Protein AF-B2IIU7-F1 (afdb_monomer)

Solvent-accessible surface area (backbone atoms only — not comparable to full-atom values): 12810 Å² total; per-residue (Å²): 134,84,82,92,69,61,95,82,56,83,77,44,58,68,56,39,48,51,50,50,75,48,88,69,55,51,66,56,54,15,65,76,69,74,45,58,47,69,57,46,52,54,43,50,73,44,94,68,65,70,88,70,85,88,69,71,92,70,90,69,64,95,84,56,53,73,66,55,51,50,51,53,54,53,49,47,71,74,65,68,57,57,74,68,59,46,47,64,70,41,37,82,80,39,75,84,67,44,74,66,59,51,49,53,52,30,48,75,73,68,56,63,64,75,77,84,72,83,72,80,62,74,77,86,72,75,77,80,90,69,67,83,92,52,72,48,74,49,78,45,81,44,83,52,103,91,44,85,42,78,47,79,45,79,48,73,63,63,93,89,65,81,88,72,90,72,83,76,85,73,86,79,90,70,87,75,65,98,81,77,84,78,80,89,75,81,78,134

Secondary structure (DSSP, 8-state):
------TT----HHHHHHHHH--S-HHHHHHHHT--HHHHHHHHH-S--SPPP-S-SS---SSS-HHHHHHHHHHHHHH---HHHHHHHHTTT-TT--HHHHHHHHHHTT-SSPP----S----PPPP-PPTT-EEEEEEEEEETTEEEEEEEEEE--TT-----------------TT--S------

Radius of gyration: 29.85 Å; Cα contacts (8 Å, |Δi|>4): 113; chains: 1; bounding box: 63×68×71 Å

Mean predicted aligned error: 17.0 Å

Organism: Beijerinckia indica subsp. indica (strain ATCC 9039 / DSM 1715 / NCIMB 8712) (NCBI:txid395963)

pLDDT: mean 74.56, std 20.49, range [25.94, 95.81]

Nearest PDB structures (foldseek):
  7odt-assembly1_a  TM=3.289E-01  e=3.168E+00  Homo sapiens
  7e17-assembly1_A  TM=3.265E-01  e=6.843E+00  Homo sapiens
  2znh-assembly1_A  TM=2.753E-01  e=8.174E+00  Homo sapiens

Foldseek 3Di:
DDDPDDPPDLQDLVLLVCLQPDPDDLVVSCVVSVHDSVVSVVSNPDPDSDDDDPDDPDPDDPQDDPVRLVVLVVCCVPPVDQLVVSCVVCCVVVVPDDSVNSCSSCVVVVNNDRPPPPPVPPDPDDPDDDPQPDKDWDWDWDQDPVGIDIDIDIDGDDPDDDDDPPPDPDDDDDPPPPPPPDDPDDDD

Structure (mmCIF, N/CA/C/O backbone):
data_AF-B2IIU7-F1
#
_entry.id   AF-B2IIU7-F1
#
loop_
_atom_site.group_PDB
_atom_site.id
_atom_site.type_symbol
_atom_site.label_atom_id
_atom_site.label_alt_id
_atom_site.label_comp_id
_atom_site.label_asym_id
_atom_site.label_entity_id
_atom_site.label_seq_id
_atom_site.pdbx_PDB_ins_code
_atom_site.Cartn_x
_atom_site.Cartn_y
_atom_site.Cartn_z
_atom_site.occupancy
_atom_site.B_iso_or_equiv
_atom_site.auth_seq_id
_atom_site.auth_comp_id
_atom_site.auth_asym_id
_atom_site.auth_atom_id
_atom_site.pdbx_PDB_model_num
ATOM 1 N N . MET A 1 1 ? -19.806 -7.085 2.121 1.00 47.59 1 MET A N 1
ATOM 2 C CA . MET A 1 1 ? -18.334 -7.061 2.266 1.00 47.59 1 MET A CA 1
ATOM 3 C C . MET A 1 1 ? -18.015 -7.452 3.699 1.00 47.59 1 MET A C 1
ATOM 5 O O . MET A 1 1 ? -18.453 -6.748 4.598 1.00 47.59 1 MET A O 1
ATOM 9 N N . GLY A 1 2 ? -17.393 -8.610 3.928 1.00 60.59 2 GLY A N 1
ATOM 10 C CA . GLY A 1 2 ? -17.078 -9.074 5.284 1.00 60.59 2 GLY A CA 1
ATOM 11 C C . GLY A 1 2 ? -15.985 -8.214 5.918 1.00 60.59 2 GLY A C 1
ATOM 12 O O . GLY A 1 2 ? -15.001 -7.889 5.256 1.00 60.59 2 GLY A O 1
ATOM 13 N N . GLN A 1 3 ? -16.160 -7.824 7.180 1.00 67.75 3 GLN A N 1
ATOM 14 C CA . GLN A 1 3 ? -15.127 -7.113 7.929 1.00 67.75 3 GLN A CA 1
ATOM 15 C C . GLN A 1 3 ? -13.950 -8.067 8.170 1.00 67.75 3 GLN A C 1
ATOM 17 O O . GLN A 1 3 ? -14.114 -9.104 8.812 1.00 67.75 3 GLN A O 1
ATOM 22 N N . VAL A 1 4 ? -12.763 -7.724 7.664 1.00 73.38 4 VAL A N 1
ATOM 23 C CA . VAL A 1 4 ? -11.532 -8.457 7.984 1.00 73.38 4 VAL A CA 1
ATOM 24 C C . VAL A 1 4 ? -11.088 -8.013 9.371 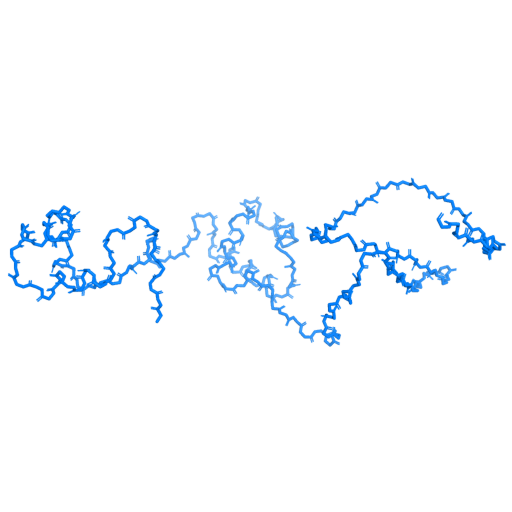1.00 73.38 4 VAL A C 1
ATOM 26 O O . VAL A 1 4 ? -10.463 -6.969 9.543 1.00 73.38 4 VAL A O 1
ATOM 29 N N . LEU A 1 5 ? -11.487 -8.783 10.376 1.00 78.81 5 LEU A N 1
ATOM 30 C CA . LEU A 1 5 ? -11.093 -8.577 11.760 1.00 78.81 5 LEU A CA 1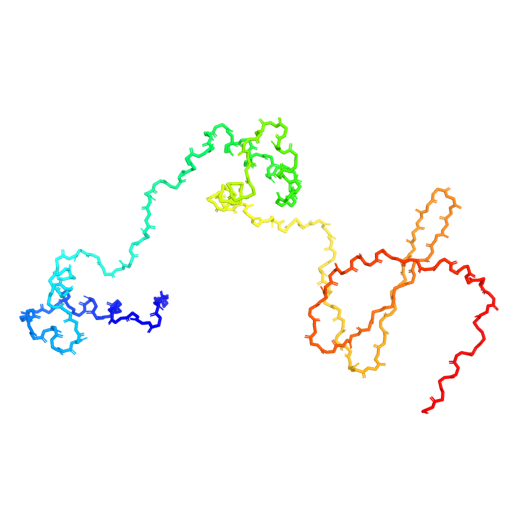
ATOM 31 C C . LEU A 1 5 ? -9.918 -9.482 12.115 1.00 78.81 5 LEU A C 1
ATOM 33 O O . LEU A 1 5 ? -9.807 -10.606 11.633 1.00 78.81 5 LEU A O 1
ATOM 37 N N . HIS A 1 6 ? -9.057 -8.996 13.004 1.00 79.75 6 HIS A N 1
ATOM 38 C CA . HIS A 1 6 ? -8.040 -9.837 13.623 1.00 79.75 6 HIS A CA 1
ATOM 39 C C . HIS A 1 6 ? -8.711 -10.973 14.417 1.00 79.75 6 HIS A C 1
ATOM 41 O O . HIS A 1 6 ? -9.740 -10.741 15.050 1.00 79.75 6 HIS A O 1
ATOM 47 N N . GLY A 1 7 ? -8.119 -12.173 14.449 1.00 83.25 7 GLY A N 1
ATOM 48 C CA . GLY A 1 7 ? -8.711 -13.341 15.126 1.00 83.25 7 GLY A CA 1
ATOM 49 C C . GLY A 1 7 ? -9.011 -13.125 16.617 1.00 83.25 7 GLY A C 1
ATOM 50 O O . GLY A 1 7 ? -9.951 -13.698 17.152 1.00 83.25 7 GLY A O 1
ATOM 51 N N . CYS A 1 8 ? -8.268 -12.228 17.273 1.00 82.12 8 CYS A N 1
ATOM 52 C CA . CYS A 1 8 ? -8.488 -11.842 18.675 1.00 82.12 8 CYS A CA 1
ATOM 53 C C . CYS A 1 8 ? -9.410 -10.618 18.863 1.00 82.12 8 CYS A C 1
ATOM 55 O O . CYS A 1 8 ? -9.493 -10.074 19.965 1.00 82.12 8 CYS A O 1
ATOM 57 N N . ALA A 1 9 ? -10.053 -10.108 17.809 1.00 83.94 9 ALA A N 1
ATOM 58 C CA . ALA A 1 9 ? -10.890 -8.916 17.903 1.00 83.94 9 ALA A CA 1
ATOM 59 C C . ALA A 1 9 ? -12.229 -9.231 18.588 1.00 83.94 9 ALA A C 1
ATOM 61 O O . ALA A 1 9 ? -13.165 -9.732 17.975 1.00 83.94 9 ALA A O 1
ATOM 62 N N . THR A 1 10 ? -12.350 -8.859 19.861 1.00 83.06 10 THR A N 1
ATOM 63 C CA . THR A 1 10 ? -13.573 -9.076 20.657 1.00 83.06 10 THR A CA 1
ATOM 64 C C . THR A 1 10 ? -14.734 -8.163 20.243 1.00 83.06 10 THR A C 1
ATOM 66 O O . THR A 1 10 ? -15.897 -8.489 20.449 1.00 83.06 10 THR A O 1
ATOM 69 N N . THR A 1 11 ? -14.442 -6.991 19.663 1.00 86.88 11 THR A N 1
ATOM 70 C CA . THR A 1 11 ? -15.466 -6.014 19.248 1.00 86.88 11 THR A CA 1
ATOM 71 C C . THR A 1 11 ? -15.630 -6.006 17.734 1.00 86.88 11 THR A 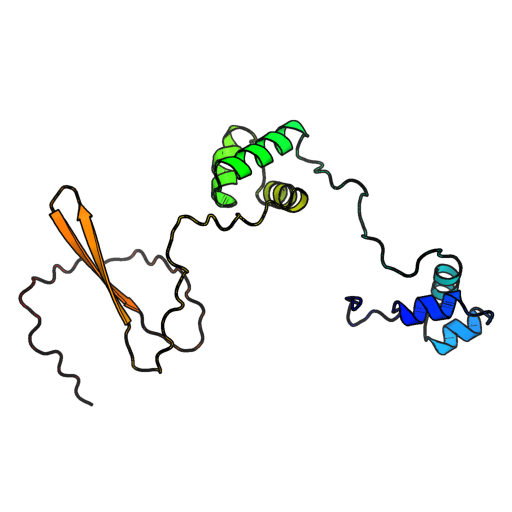C 1
ATOM 73 O O . THR A 1 11 ? -14.938 -5.270 17.028 1.00 86.88 11 THR A O 1
ATOM 76 N N . THR A 1 12 ? -16.568 -6.812 17.245 1.00 89.62 12 THR A N 1
ATOM 77 C CA . THR A 1 12 ? -16.969 -6.847 15.832 1.00 89.62 12 THR A CA 1
ATOM 78 C C . THR A 1 12 ? -17.904 -5.686 15.488 1.00 89.62 12 THR A C 1
ATOM 80 O O . THR A 1 12 ? -18.497 -5.076 16.383 1.00 89.62 12 THR A O 1
ATOM 83 N N . GLU A 1 13 ? -18.079 -5.369 14.203 1.00 89.12 13 GLU A N 1
ATOM 84 C CA . GLU A 1 13 ? -19.046 -4.349 13.774 1.00 89.12 13 GLU A CA 1
ATOM 85 C C . GLU A 1 13 ? -20.464 -4.627 14.302 1.00 89.12 13 GLU A C 1
ATOM 87 O O . GLU A 1 13 ? -21.134 -3.710 14.776 1.00 89.12 13 GLU A O 1
ATOM 92 N N . ALA A 1 14 ? -20.893 -5.892 14.324 1.00 89.06 14 ALA A N 1
ATOM 93 C CA . ALA A 1 14 ? -22.194 -6.282 14.867 1.00 89.06 14 ALA A CA 1
ATOM 94 C C . ALA A 1 14 ? -22.332 -5.926 16.359 1.00 89.06 14 ALA A C 1
ATOM 96 O O . ALA A 1 14 ? -23.323 -5.314 16.761 1.00 89.06 14 ALA A O 1
ATOM 97 N N . VAL A 1 15 ? -21.313 -6.236 17.170 1.00 90.94 15 VAL A N 1
ATOM 98 C CA . VAL A 1 15 ? -21.294 -5.913 18.608 1.00 90.94 15 VAL A CA 1
ATOM 99 C C . VAL A 1 15 ? -21.287 -4.401 18.828 1.00 90.94 15 VAL A C 1
ATOM 101 O O . VAL A 1 15 ? -22.037 -3.884 19.653 1.00 90.94 15 VAL A O 1
ATOM 104 N N . ARG A 1 16 ? -20.480 -3.662 18.064 1.00 92.25 16 ARG A N 1
ATOM 105 C CA . ARG A 1 16 ? -20.395 -2.197 18.161 1.00 92.25 16 ARG A CA 1
ATOM 106 C C . ARG A 1 16 ? -21.723 -1.522 17.780 1.00 92.25 16 ARG A C 1
ATOM 108 O O . ARG A 1 16 ? -22.141 -0.594 18.469 1.00 92.25 16 ARG A O 1
ATOM 115 N N . ARG A 1 17 ? -22.415 -2.020 16.747 1.00 91.38 17 ARG A N 1
ATOM 116 C CA . ARG A 1 17 ? -23.752 -1.551 16.334 1.00 91.38 17 ARG A CA 1
ATOM 117 C C . ARG A 1 17 ? -24.808 -1.849 17.401 1.00 91.38 17 ARG A C 1
ATOM 119 O O . ARG A 1 17 ? -25.622 -0.986 17.718 1.00 91.38 17 ARG A O 1
ATOM 126 N N . ALA A 1 18 ? -24.758 -3.037 18.004 1.00 91.69 18 ALA A N 1
ATOM 127 C CA . ALA A 1 18 ? -25.641 -3.398 19.110 1.00 91.69 18 ALA A CA 1
ATOM 128 C C . ALA A 1 18 ? -25.432 -2.489 20.335 1.00 91.69 18 ALA A C 1
ATOM 130 O O . ALA A 1 18 ? -26.404 -2.055 20.948 1.00 91.69 18 ALA A O 1
ATOM 131 N N . ILE A 1 19 ? -24.180 -2.139 20.658 1.00 93.00 19 ILE A N 1
ATOM 132 C CA . ILE A 1 19 ? -23.858 -1.200 21.744 1.00 93.00 19 ILE A CA 1
ATOM 133 C C . ILE A 1 19 ? -24.448 0.192 21.469 1.00 93.00 19 ILE A C 1
ATOM 135 O O . ILE A 1 19 ? -25.034 0.777 22.379 1.00 93.00 19 ILE A O 1
ATOM 139 N N . GLN A 1 20 ? -24.339 0.709 20.240 1.00 91.81 20 GLN A N 1
ATOM 140 C CA . GLN A 1 20 ? -24.885 2.026 19.880 1.00 91.81 20 GLN A CA 1
ATOM 141 C C . GLN A 1 20 ? -26.413 2.097 19.990 1.00 91.81 20 GLN A C 1
ATOM 143 O O . GLN A 1 20 ? -26.934 3.071 20.525 1.00 91.81 20 GLN A O 1
ATOM 148 N N . ASN A 1 21 ? -27.122 1.060 19.538 1.00 90.88 21 ASN A N 1
ATOM 149 C CA . ASN A 1 21 ? -28.590 1.043 19.526 1.00 90.88 21 ASN A CA 1
ATOM 150 C C . ASN A 1 21 ? -29.212 0.708 20.894 1.00 90.88 21 ASN A C 1
ATOM 152 O O . ASN A 1 21 ? -30.419 0.840 21.080 1.00 90.88 21 ASN A O 1
ATOM 156 N N . SER A 1 22 ? -28.409 0.246 21.855 1.00 89.44 22 SER A N 1
ATOM 157 C CA . SER A 1 22 ? -28.901 -0.194 23.161 1.00 89.44 22 SER A CA 1
ATOM 158 C C . SER A 1 22 ? -29.109 0.961 24.155 1.00 89.44 22 SER A C 1
ATOM 160 O O . SER A 1 22 ? -28.220 1.785 24.399 1.00 89.44 22 SER A O 1
ATOM 162 N N . GLN A 1 23 ? -30.269 0.979 24.818 1.00 89.69 23 GLN A N 1
ATOM 163 C CA . GLN A 1 23 ? -30.538 1.871 25.958 1.00 89.69 23 GLN A CA 1
ATOM 164 C C . GLN A 1 23 ? -30.078 1.292 27.307 1.00 89.69 23 GLN A C 1
ATOM 166 O O . GLN A 1 23 ? -30.137 1.972 28.326 1.00 89.69 23 GLN A O 1
ATOM 171 N N . GLU A 1 24 ? -29.554 0.064 27.314 1.00 90.88 24 GLU A N 1
ATOM 172 C CA . GLU A 1 24 ? -29.036 -0.595 28.513 1.00 90.88 24 GLU A CA 1
ATOM 173 C C . GLU A 1 24 ? -27.878 0.180 29.174 1.00 90.88 24 GLU A C 1
ATOM 175 O O . GLU A 1 24 ? -27.151 0.966 28.544 1.00 90.88 24 GLU A O 1
ATOM 180 N N . SER A 1 25 ? -27.684 -0.083 30.471 1.00 93.12 25 SER A N 1
ATOM 181 C CA . SER A 1 25 ? -26.566 0.470 31.236 1.00 93.12 25 SER A CA 1
ATOM 182 C C . SER A 1 25 ? -25.217 -0.061 30.735 1.00 93.12 25 SER A C 1
ATOM 184 O O . SER A 1 25 ? -25.095 -1.199 30.274 1.00 93.12 25 SER A O 1
ATOM 186 N N . LEU A 1 26 ? -24.158 0.743 30.892 1.00 93.12 26 LEU A N 1
ATOM 187 C CA . LEU A 1 26 ? -22.800 0.362 30.476 1.00 93.12 26 LEU A CA 1
ATOM 188 C C . LEU A 1 26 ? -22.323 -0.939 31.139 1.00 93.12 26 LEU A C 1
ATOM 190 O O . LEU A 1 26 ? -21.623 -1.735 30.514 1.00 93.12 26 LEU A O 1
ATOM 194 N N . ARG A 1 27 ? -22.721 -1.170 32.396 1.00 93.62 27 ARG A N 1
ATOM 195 C CA . ARG A 1 27 ? -22.358 -2.360 33.175 1.00 93.62 27 ARG A CA 1
ATOM 196 C C . ARG A 1 27 ? -23.021 -3.630 32.635 1.00 93.62 27 ARG A C 1
ATOM 198 O O . ARG A 1 27 ? -22.363 -4.667 32.591 1.00 93.62 27 ARG A O 1
ATOM 205 N N . ALA A 1 28 ? -24.281 -3.547 32.204 1.00 93.38 28 ALA A N 1
ATOM 206 C CA . ALA A 1 28 ? -25.000 -4.677 31.615 1.00 93.38 28 ALA A CA 1
ATOM 207 C C . ALA A 1 28 ? -24.366 -5.103 30.281 1.00 93.38 28 ALA A C 1
ATOM 209 O O . ALA A 1 28 ? -24.016 -6.271 30.102 1.00 93.38 28 ALA A O 1
ATOM 210 N N . LEU A 1 29 ? -24.095 -4.135 29.403 1.00 92.88 29 LEU A N 1
ATOM 211 C CA . LEU A 1 29 ? -23.447 -4.371 28.109 1.00 92.88 29 LEU A CA 1
ATOM 212 C C . LEU A 1 29 ? -22.024 -4.921 28.263 1.00 92.88 29 LEU A C 1
ATOM 214 O O . LEU A 1 29 ? -21.638 -5.850 27.557 1.00 92.88 29 LEU A O 1
ATOM 218 N N . ALA A 1 30 ? -21.255 -4.390 29.217 1.00 93.69 30 ALA A N 1
ATOM 219 C CA . ALA A 1 30 ? -19.915 -4.883 29.524 1.00 93.69 30 ALA A CA 1
ATOM 220 C C . ALA A 1 30 ? -19.928 -6.361 29.942 1.00 93.69 30 ALA A C 1
ATOM 222 O O . ALA A 1 30 ? -19.116 -7.143 29.450 1.00 93.69 30 ALA A O 1
ATOM 223 N N . LYS A 1 31 ? -20.882 -6.757 30.798 1.00 94.06 31 LYS A N 1
ATOM 224 C CA . LYS A 1 31 ? -21.044 -8.149 31.242 1.00 94.06 31 LYS A CA 1
ATOM 225 C C . LYS A 1 31 ? -21.488 -9.065 30.099 1.00 94.06 31 LYS A C 1
ATOM 227 O O . LYS A 1 31 ? -20.948 -10.156 29.967 1.00 94.06 31 LYS A O 1
ATOM 232 N N . ARG A 1 32 ? -22.434 -8.619 29.266 1.00 92.75 32 ARG A N 1
ATOM 233 C CA . ARG A 1 32 ? -22.981 -9.401 28.145 1.00 92.75 32 ARG A CA 1
ATOM 234 C C . ARG A 1 32 ? -21.935 -9.716 27.079 1.00 92.75 32 ARG A C 1
ATOM 236 O O . ARG A 1 32 ? -21.894 -10.835 26.585 1.00 92.75 32 ARG A O 1
ATOM 243 N N . TYR A 1 33 ? -21.112 -8.731 26.724 1.00 89.94 33 TYR A N 1
ATOM 244 C CA . TYR A 1 33 ? -20.117 -8.868 25.657 1.00 89.94 33 TYR A CA 1
ATOM 245 C C . TYR A 1 33 ? -18.701 -9.178 26.167 1.00 89.94 33 TYR A C 1
ATOM 247 O O . TYR A 1 33 ? -17.788 -9.295 25.357 1.00 89.94 33 TYR A O 1
ATOM 255 N N . GLY A 1 34 ? -18.493 -9.294 27.485 1.00 92.81 34 GLY A N 1
ATOM 256 C CA . GLY A 1 34 ? -17.177 -9.588 28.065 1.00 92.81 34 GLY A CA 1
ATOM 257 C C . GLY A 1 34 ? -16.128 -8.501 27.797 1.00 92.81 34 GLY A C 1
ATOM 258 O O . GLY A 1 34 ? -14.952 -8.805 27.617 1.00 92.81 34 GLY A O 1
ATOM 259 N N . ILE A 1 35 ? -16.541 -7.231 27.732 1.00 93.31 35 ILE A N 1
ATOM 260 C CA . ILE A 1 35 ? -15.673 -6.090 27.394 1.00 93.31 35 ILE A CA 1
ATOM 261 C C . ILE A 1 35 ? -15.626 -5.057 28.520 1.00 93.31 35 ILE A C 1
ATOM 263 O O . ILE A 1 35 ? -16.548 -4.931 29.320 1.00 93.31 35 ILE A O 1
ATOM 267 N N . ASN A 1 36 ? -14.557 -4.261 28.565 1.00 94.31 36 ASN A N 1
ATOM 268 C CA . ASN A 1 36 ? -14.414 -3.190 29.552 1.00 94.31 36 ASN A CA 1
ATOM 269 C C . ASN A 1 36 ? -15.524 -2.127 29.387 1.00 94.31 36 ASN A C 1
ATOM 271 O O . ASN A 1 36 ? -15.809 -1.689 28.271 1.00 94.31 36 ASN A O 1
ATOM 275 N N . GLN A 1 37 ? -16.100 -1.647 30.496 1.00 95.00 37 GLN A N 1
ATOM 276 C CA . GLN A 1 37 ? -17.097 -0.565 30.503 1.00 95.00 37 GLN A CA 1
ATOM 277 C C . GLN A 1 37 ? -16.611 0.696 29.769 1.00 95.00 37 GLN A C 1
ATOM 279 O O . GLN A 1 37 ? -17.397 1.340 29.076 1.00 95.00 37 GLN A O 1
ATOM 284 N N . LYS A 1 38 ? -15.307 1.013 29.832 1.00 95.81 38 LYS A N 1
ATOM 285 C CA . LYS A 1 38 ? -14.710 2.127 29.068 1.00 95.81 38 LYS A CA 1
ATOM 286 C C . LYS A 1 38 ? -14.845 1.926 27.555 1.00 95.81 38 LYS A C 1
ATOM 288 O O . LYS A 1 38 ? -15.095 2.878 26.820 1.00 95.81 38 LYS A O 1
ATOM 293 N N . THR A 1 39 ? -14.719 0.685 27.090 1.00 93.06 39 THR A N 1
ATOM 294 C CA . THR A 1 39 ? -14.887 0.315 25.679 1.00 93.06 39 THR A CA 1
ATOM 295 C C . THR A 1 39 ? -16.345 0.458 25.248 1.00 93.06 39 THR A C 1
ATOM 297 O O . THR A 1 39 ? -16.599 0.992 24.172 1.00 93.06 39 THR A O 1
ATOM 300 N N . VAL A 1 40 ? -17.302 0.066 26.099 1.00 94.00 40 VAL A N 1
ATOM 301 C CA . VAL A 1 40 ? -18.741 0.282 25.852 1.00 94.00 40 VAL A CA 1
ATOM 302 C C . VAL A 1 40 ? -19.053 1.775 25.746 1.00 94.00 40 VAL A C 1
ATOM 304 O O . VAL A 1 40 ? -19.656 2.204 24.765 1.00 94.00 40 VAL A O 1
ATOM 307 N N . ALA A 1 41 ? -18.592 2.578 26.710 1.00 94.06 41 ALA A N 1
ATOM 308 C CA . ALA A 1 41 ? -18.791 4.027 26.713 1.00 94.06 41 ALA A CA 1
ATOM 309 C C . ALA A 1 41 ? -18.208 4.682 25.450 1.00 94.06 41 ALA A C 1
ATOM 311 O O . ALA A 1 41 ? -18.877 5.473 24.785 1.00 94.06 41 ALA A O 1
ATOM 312 N N . LYS A 1 42 ? -16.989 4.283 25.065 1.00 93.25 42 LYS A N 1
ATOM 313 C CA . LYS A 1 42 ? -16.326 4.729 23.835 1.00 93.25 42 LYS A CA 1
ATOM 314 C C . LYS A 1 42 ? -17.159 4.427 22.589 1.00 93.25 42 LYS A C 1
ATOM 316 O O . LYS A 1 42 ? -17.299 5.301 21.741 1.00 93.25 42 LYS A O 1
ATOM 321 N N . TRP A 1 43 ? -17.693 3.213 22.452 1.00 93.00 43 TRP A N 1
ATOM 322 C CA . TRP A 1 43 ? -18.487 2.834 21.277 1.00 93.00 43 TRP A CA 1
ATOM 323 C C . TRP A 1 43 ? -19.873 3.479 21.251 1.00 93.00 43 TRP A C 1
ATOM 325 O O . TRP A 1 43 ? -20.329 3.840 20.171 1.00 93.00 43 TRP A O 1
ATOM 335 N N . LYS A 1 44 ? -20.495 3.711 22.412 1.00 91.44 44 LYS A N 1
ATOM 336 C CA . LYS A 1 44 ? -21.786 4.409 22.521 1.00 91.44 44 LYS A CA 1
ATOM 337 C C . LYS A 1 44 ? -21.701 5.879 22.084 1.00 91.44 44 LYS A C 1
ATOM 339 O O . LYS A 1 44 ? -22.643 6.390 21.498 1.00 91.44 44 LYS A O 1
ATOM 344 N N . MET A 1 45 ? -20.558 6.531 22.316 1.00 91.19 45 MET A N 1
ATOM 345 C CA . MET A 1 45 ? -20.313 7.934 21.934 1.00 91.19 45 MET A CA 1
ATOM 346 C C . MET A 1 45 ? -19.800 8.118 20.496 1.00 91.19 45 MET A C 1
ATOM 348 O O . MET A 1 45 ? -19.748 9.239 19.989 1.00 91.19 45 MET A O 1
ATOM 352 N N . ARG A 1 46 ? -19.366 7.047 19.822 1.00 90.62 46 ARG A N 1
ATOM 353 C CA . ARG A 1 46 ? -18.870 7.132 18.441 1.00 90.62 46 ARG A CA 1
ATOM 354 C C . ARG A 1 46 ? -20.029 7.290 17.463 1.00 90.62 46 ARG A C 1
ATOM 356 O O . ARG A 1 46 ? -21.064 6.665 17.633 1.00 90.62 46 ARG A O 1
ATOM 363 N N . LYS A 1 47 ? -19.811 8.062 16.394 1.00 88.69 47 LYS A N 1
ATOM 364 C CA . LYS A 1 47 ? -20.777 8.225 15.293 1.00 88.69 47 LYS A CA 1
ATOM 365 C C . LYS A 1 47 ? -20.749 7.061 14.298 1.00 88.69 47 LYS A C 1
ATOM 367 O O . LYS A 1 47 ? -21.763 6.751 13.692 1.00 88.69 47 LYS A O 1
ATOM 372 N N . THR A 1 48 ? -19.595 6.416 14.130 1.00 88.88 48 THR A N 1
ATOM 373 C CA . THR A 1 48 ? -19.388 5.345 13.149 1.00 88.88 48 THR A CA 1
ATOM 374 C C . THR A 1 48 ? -18.921 4.054 13.814 1.00 88.88 48 THR A C 1
ATOM 376 O O . THR A 1 48 ? -18.215 4.061 14.826 1.00 88.88 48 THR A O 1
ATOM 379 N N . VAL A 1 49 ? -19.336 2.934 13.223 1.00 87.62 49 VAL A N 1
ATOM 380 C CA . VAL A 1 49 ? -19.046 1.568 13.693 1.00 87.62 49 VAL A CA 1
ATOM 381 C C . VAL A 1 49 ? -17.837 0.964 12.967 1.00 87.62 49 VAL A C 1
ATOM 383 O O . VAL A 1 49 ? -17.129 0.107 13.509 1.00 87.62 49 VAL A O 1
ATOM 386 N N . THR A 1 50 ? -17.595 1.441 11.746 1.00 85.25 50 THR A N 1
ATOM 387 C CA . THR A 1 50 ? -16.524 0.998 10.856 1.00 85.25 50 THR A CA 1
ATOM 388 C C . THR A 1 50 ? -15.158 1.412 11.386 1.00 85.25 50 THR A C 1
ATOM 390 O O . THR A 1 50 ? -14.992 2.499 11.949 1.00 85.25 50 THR A O 1
ATOM 393 N N . ASP A 1 51 ? -14.162 0.554 11.179 1.00 81.75 51 ASP A N 1
ATOM 394 C CA . ASP A 1 51 ? -12.776 0.923 11.440 1.00 81.75 51 ASP A CA 1
ATOM 395 C C . ASP A 1 51 ? -12.338 1.983 10.427 1.00 81.75 51 ASP A C 1
ATOM 397 O O . ASP A 1 51 ? -12.491 1.822 9.217 1.00 81.75 51 ASP A O 1
ATOM 401 N N . LEU A 1 52 ? -11.831 3.099 10.942 1.00 78.56 52 LEU A N 1
ATOM 402 C CA . LEU A 1 52 ? -11.183 4.118 10.130 1.00 78.56 52 LEU A CA 1
ATOM 403 C C . LEU A 1 52 ? -9.726 3.704 9.907 1.00 78.56 52 LEU A C 1
ATOM 405 O O . LEU A 1 52 ? -9.124 3.128 10.819 1.00 78.56 52 LEU A O 1
ATOM 409 N N . PRO A 1 53 ? -9.147 4.001 8.732 1.00 77.81 53 PRO A N 1
ATOM 410 C CA . PRO A 1 53 ? -7.734 3.756 8.501 1.00 77.81 53 PRO A CA 1
ATOM 411 C C . PRO A 1 53 ? -6.909 4.486 9.563 1.00 77.81 53 PRO A C 1
ATOM 413 O O . PRO A 1 53 ? -7.071 5.686 9.794 1.00 77.81 53 PRO A O 1
ATOM 416 N N . THR A 1 54 ? -6.033 3.741 10.231 1.00 79.06 54 THR A N 1
ATOM 417 C CA . THR A 1 54 ? -5.096 4.303 11.201 1.00 79.06 54 THR A CA 1
ATOM 418 C C . THR A 1 54 ? -3.926 4.912 10.441 1.00 79.06 54 THR A C 1
ATOM 420 O O . THR A 1 54 ? -3.176 4.190 9.788 1.00 79.06 54 THR A O 1
ATOM 423 N N . GLY A 1 55 ? -3.753 6.228 10.531 1.00 79.00 55 GLY A N 1
ATOM 424 C CA . GLY A 1 55 ? -2.606 6.915 9.945 1.00 79.00 55 GLY A CA 1
ATOM 425 C C . GLY A 1 55 ? -2.891 8.371 9.576 1.00 79.00 55 GLY A C 1
ATOM 426 O O . GLY A 1 55 ? -3.995 8.868 9.814 1.00 79.00 55 GLY A O 1
ATOM 427 N N . PRO A 1 56 ? -1.892 9.068 9.010 1.00 77.69 56 PRO A N 1
ATOM 428 C CA . PRO A 1 56 ? -2.069 10.400 8.446 1.00 77.69 56 PRO A CA 1
ATOM 429 C C . PRO A 1 56 ? -3.168 10.398 7.379 1.00 77.69 56 PRO A C 1
ATOM 431 O O . PRO A 1 56 ? -3.229 9.482 6.560 1.00 77.69 56 PRO A O 1
ATOM 434 N N . LYS A 1 57 ? -4.019 11.433 7.380 1.00 73.19 57 LYS A N 1
ATOM 435 C CA . LYS A 1 57 ? -5.052 11.610 6.344 1.00 73.19 57 LYS A CA 1
ATOM 436 C C . LYS A 1 57 ? -4.425 11.769 4.958 1.00 73.19 57 LYS A C 1
ATOM 438 O O . LYS A 1 57 ? -4.903 11.168 4.004 1.00 73.19 57 LYS A O 1
ATOM 443 N N . ASP A 1 58 ? -3.315 12.502 4.897 1.00 72.25 58 ASP A N 1
ATOM 444 C CA . ASP A 1 58 ? -2.520 12.673 3.688 1.00 72.25 58 ASP A CA 1
ATOM 445 C C . ASP A 1 58 ? -1.304 11.751 3.753 1.00 72.25 58 ASP A C 1
ATOM 447 O O . ASP A 1 58 ? -0.361 11.979 4.515 1.00 72.25 58 ASP A O 1
ATOM 451 N N . ALA A 1 59 ? -1.315 10.689 2.951 1.00 69.50 59 ALA A N 1
ATOM 452 C CA . ALA A 1 59 ? -0.188 9.776 2.850 1.00 69.50 59 ALA A CA 1
ATOM 453 C C . ALA A 1 59 ? 0.956 10.452 2.070 1.00 69.50 59 ALA A C 1
ATOM 455 O O . ALA A 1 59 ? 1.007 10.384 0.842 1.00 69.50 59 ALA A O 1
ATOM 456 N N . LYS A 1 60 ? 1.869 11.117 2.781 1.00 73.44 60 LYS A N 1
ATOM 457 C CA . LYS A 1 60 ? 3.066 11.758 2.214 1.00 73.44 60 LYS A CA 1
ATOM 458 C C . LYS A 1 60 ? 4.332 11.087 2.726 1.00 73.44 60 LYS A C 1
ATOM 460 O O . LYS A 1 60 ? 4.368 10.581 3.850 1.00 73.44 60 LYS A O 1
ATOM 465 N N . SER A 1 61 ? 5.365 11.064 1.892 1.00 73.06 61 SER A N 1
ATOM 466 C CA . SER A 1 61 ? 6.706 10.721 2.353 1.00 73.06 61 SER A CA 1
ATOM 467 C C . SER A 1 61 ? 7.266 11.876 3.182 1.00 73.06 61 SER A C 1
ATOM 469 O O . SER A 1 61 ? 7.098 13.034 2.822 1.00 73.06 61 SER A O 1
ATOM 471 N N . THR A 1 62 ? 7.953 11.576 4.283 1.00 72.75 62 THR A N 1
ATOM 472 C CA . THR A 1 62 ? 8.764 12.579 5.002 1.00 72.75 62 THR A CA 1
ATOM 473 C C . THR A 1 62 ? 10.121 12.790 4.324 1.00 72.75 62 THR A C 1
ATOM 475 O O . THR A 1 62 ? 10.792 13.778 4.582 1.00 72.75 62 THR A O 1
ATOM 478 N N . VAL A 1 63 ? 10.532 11.843 3.475 1.00 79.50 63 VAL A N 1
ATOM 479 C CA . VAL A 1 63 ? 11.881 11.769 2.893 1.00 79.50 63 VAL A CA 1
ATOM 480 C C . VAL A 1 63 ? 11.921 12.279 1.452 1.00 79.50 63 VAL A C 1
ATOM 482 O O . VAL A 1 63 ? 12.965 12.727 1.012 1.00 79.50 63 VAL A O 1
ATOM 485 N N . LEU A 1 64 ? 10.808 12.191 0.716 1.00 83.62 64 LEU A N 1
ATOM 486 C CA . LEU A 1 64 ? 10.738 12.583 -0.696 1.00 83.62 64 LEU A CA 1
ATOM 487 C C . LEU A 1 64 ? 10.032 13.929 -0.818 1.00 83.62 64 LEU A C 1
ATOM 489 O O . LEU A 1 64 ? 8.990 14.131 -0.188 1.00 83.62 64 LEU A O 1
ATOM 493 N N . SER A 1 65 ? 10.582 14.817 -1.641 1.00 86.94 65 SER A N 1
ATOM 494 C CA . SER A 1 65 ? 9.897 16.047 -2.025 1.00 86.94 65 SER A CA 1
ATOM 495 C C . SER A 1 65 ? 8.772 15.758 -3.029 1.00 86.94 65 SER A C 1
ATOM 497 O O . SER A 1 65 ? 8.689 14.681 -3.619 1.00 86.94 65 SER A O 1
ATOM 499 N N . ILE A 1 66 ? 7.889 16.736 -3.239 1.00 87.50 66 ILE A N 1
ATOM 500 C CA . ILE A 1 66 ? 6.798 16.623 -4.222 1.00 87.50 66 ILE A CA 1
ATOM 501 C C . ILE A 1 66 ? 7.362 16.471 -5.645 1.00 87.50 66 ILE A C 1
ATOM 503 O O . ILE A 1 66 ? 6.797 15.747 -6.463 1.00 87.50 66 ILE A O 1
ATOM 507 N N . GLU A 1 67 ? 8.491 17.123 -5.922 1.00 89.19 67 GLU A N 1
ATOM 508 C CA . GLU A 1 67 ? 9.191 17.065 -7.206 1.00 89.19 67 GLU A CA 1
ATOM 509 C C . GLU A 1 67 ? 9.790 15.674 -7.439 1.00 89.19 67 GLU A C 1
ATOM 511 O O . GLU A 1 67 ? 9.568 15.076 -8.492 1.00 89.19 67 GLU A O 1
ATOM 516 N N . ASP A 1 68 ? 10.441 15.104 -6.422 1.00 89.25 68 ASP A N 1
ATOM 517 C CA . ASP A 1 68 ? 10.985 13.743 -6.480 1.00 89.25 68 ASP A CA 1
ATOM 518 C C . ASP A 1 68 ? 9.884 12.705 -6.721 1.00 89.25 68 ASP A C 1
ATOM 520 O O . ASP A 1 68 ? 10.039 11.800 -7.545 1.00 89.25 68 ASP A O 1
ATOM 524 N N . GLU A 1 69 ? 8.744 12.836 -6.032 1.00 90.38 69 GLU A N 1
ATOM 525 C CA . GLU A 1 69 ? 7.587 11.961 -6.246 1.00 90.38 69 GLU A CA 1
ATOM 526 C C . GLU A 1 69 ? 7.072 12.067 -7.689 1.00 90.38 69 GLU A C 1
ATOM 528 O O . GLU A 1 69 ? 6.797 11.042 -8.320 1.00 90.38 69 GLU A O 1
ATOM 533 N N . ALA A 1 70 ? 6.998 13.280 -8.244 1.00 90.75 70 ALA A N 1
ATOM 534 C CA . ALA A 1 70 ? 6.578 13.495 -9.626 1.00 90.75 70 ALA A CA 1
ATOM 535 C C . ALA A 1 70 ? 7.544 12.846 -10.631 1.00 90.75 70 ALA A C 1
ATOM 537 O O . ALA A 1 70 ? 7.088 12.166 -11.556 1.00 90.75 70 ALA A O 1
ATOM 538 N N . ILE A 1 71 ? 8.857 12.981 -10.419 1.00 91.62 71 ILE A N 1
ATOM 539 C CA . ILE A 1 71 ? 9.892 12.352 -11.254 1.00 91.62 71 ILE A CA 1
ATOM 540 C C . ILE A 1 71 ? 9.764 10.828 -11.199 1.00 91.62 71 ILE A C 1
ATOM 542 O O . ILE A 1 71 ? 9.704 10.181 -12.244 1.00 91.62 71 ILE A O 1
ATOM 546 N N . ILE A 1 72 ? 9.653 10.246 -10.002 1.00 91.06 72 ILE A N 1
ATOM 547 C CA . ILE A 1 72 ? 9.494 8.797 -9.806 1.00 91.06 72 ILE A CA 1
ATOM 548 C C . ILE A 1 72 ? 8.252 8.275 -10.541 1.00 91.06 72 ILE A C 1
ATOM 550 O O . ILE A 1 72 ? 8.308 7.250 -11.229 1.00 91.06 72 ILE A O 1
ATOM 554 N N . VAL A 1 73 ? 7.118 8.964 -10.391 1.00 90.19 73 VAL A N 1
ATOM 555 C CA . VAL A 1 73 ? 5.841 8.566 -10.997 1.00 90.19 73 VAL A CA 1
ATOM 556 C C . VAL A 1 73 ? 5.898 8.666 -12.518 1.00 90.19 73 VAL A C 1
ATOM 558 O O . VAL A 1 73 ? 5.456 7.735 -13.198 1.00 90.19 73 VAL A O 1
ATOM 561 N N . ALA A 1 74 ? 6.447 9.756 -13.055 1.00 91.00 74 ALA A N 1
ATOM 562 C CA . ALA A 1 74 ? 6.630 9.927 -14.492 1.00 91.00 74 ALA A CA 1
ATOM 563 C C . ALA A 1 74 ? 7.568 8.847 -15.048 1.00 91.00 74 ALA A C 1
ATOM 565 O O . ALA A 1 74 ? 7.199 8.121 -15.973 1.00 91.00 74 ALA A O 1
ATOM 566 N N . PHE A 1 75 ? 8.729 8.654 -14.420 1.00 91.25 75 PHE A N 1
ATOM 567 C CA . PHE A 1 75 ? 9.719 7.661 -14.829 1.00 91.25 75 PHE A CA 1
ATOM 568 C C . PHE A 1 75 ? 9.126 6.250 -14.889 1.00 91.25 75 PHE A C 1
ATOM 570 O O . PHE A 1 75 ? 9.284 5.547 -15.891 1.00 91.25 75 PHE A O 1
ATOM 577 N N . ARG A 1 76 ? 8.383 5.838 -13.854 1.00 89.31 76 ARG A N 1
ATOM 578 C CA . ARG A 1 76 ? 7.750 4.513 -13.804 1.00 89.31 76 ARG A CA 1
ATOM 579 C C . ARG A 1 76 ? 6.694 4.322 -14.893 1.00 89.31 76 ARG A C 1
ATOM 581 O O . ARG A 1 76 ? 6.601 3.228 -15.445 1.00 89.31 76 ARG A O 1
ATOM 588 N N . LYS A 1 77 ? 5.901 5.354 -15.197 1.00 87.06 77 LYS A N 1
ATOM 589 C CA . LYS A 1 77 ? 4.859 5.285 -16.234 1.00 87.06 77 LYS A CA 1
ATOM 590 C C . LYS A 1 77 ? 5.436 5.199 -17.646 1.00 87.06 77 LYS A C 1
ATOM 592 O O . LYS A 1 77 ? 4.834 4.543 -18.485 1.00 87.06 77 LYS A O 1
ATOM 597 N N . HIS A 1 78 ? 6.579 5.835 -17.897 1.00 86.88 78 HIS A N 1
ATOM 598 C CA . HIS A 1 78 ? 7.201 5.848 -19.222 1.00 86.88 78 HIS A CA 1
ATOM 599 C C . HIS A 1 78 ? 8.080 4.630 -19.495 1.00 86.88 78 HIS A C 1
ATOM 601 O O . HIS A 1 78 ? 8.075 4.114 -20.606 1.00 86.88 78 HIS A O 1
ATOM 607 N N . THR A 1 79 ? 8.842 4.175 -18.501 1.00 84.94 79 THR A N 1
ATOM 608 C CA . THR A 1 79 ? 9.855 3.130 -18.720 1.00 84.94 79 THR A CA 1
ATOM 609 C C . THR A 1 79 ? 9.333 1.720 -18.493 1.00 84.94 79 THR A C 1
ATOM 611 O O . THR A 1 79 ? 9.912 0.777 -19.021 1.00 84.94 79 THR A O 1
ATOM 614 N N . LEU A 1 80 ? 8.265 1.561 -17.697 1.00 82.44 80 LEU A N 1
ATOM 615 C CA . LEU A 1 80 ? 7.725 0.255 -17.304 1.00 82.44 80 LEU A CA 1
ATOM 616 C C . LEU A 1 80 ? 8.817 -0.714 -16.807 1.00 82.44 80 LEU A C 1
ATOM 618 O O . LEU A 1 80 ? 8.746 -1.927 -17.002 1.00 82.44 80 LEU A O 1
ATOM 622 N N . LEU A 1 81 ? 9.832 -0.170 -16.135 1.00 84.50 81 LEU A N 1
ATOM 623 C CA . LEU A 1 81 ? 10.910 -0.960 -15.560 1.00 84.50 81 LEU A CA 1
ATOM 624 C C . LEU A 1 81 ? 10.475 -1.623 -14.242 1.00 84.50 81 LEU A C 1
ATOM 626 O O . LEU A 1 81 ? 9.632 -1.080 -13.514 1.00 84.50 81 LEU A O 1
ATOM 630 N N . PRO A 1 82 ? 11.060 -2.783 -13.892 1.00 85.19 82 PRO A N 1
ATOM 631 C CA . PRO A 1 82 ? 10.980 -3.369 -12.557 1.00 85.19 82 PRO A CA 1
ATOM 632 C C . PRO A 1 82 ? 11.396 -2.391 -11.451 1.00 85.19 82 PRO A C 1
ATOM 634 O O . PRO A 1 82 ? 12.089 -1.405 -11.681 1.00 85.19 82 PRO A O 1
ATOM 637 N N . LEU A 1 83 ? 10.955 -2.654 -10.214 1.00 87.31 83 LEU A N 1
ATOM 638 C CA . LEU A 1 83 ? 11.217 -1.769 -9.067 1.00 87.31 83 LEU A CA 1
ATOM 639 C C . LEU A 1 83 ? 12.714 -1.497 -8.852 1.00 87.31 83 LEU A C 1
ATOM 641 O O . LEU A 1 83 ? 13.092 -0.354 -8.614 1.00 87.31 83 LEU A O 1
ATOM 645 N N . ASP A 1 84 ? 13.535 -2.543 -8.917 1.00 89.31 84 ASP A N 1
ATOM 646 C CA . ASP A 1 84 ? 14.966 -2.452 -8.622 1.00 89.31 84 ASP A CA 1
ATOM 647 C C . ASP A 1 84 ? 15.737 -1.744 -9.753 1.00 89.31 84 ASP A C 1
ATOM 649 O O . ASP A 1 84 ? 16.631 -0.945 -9.482 1.00 89.31 84 ASP A O 1
ATOM 653 N N . ASP A 1 85 ? 15.310 -1.915 -11.006 1.00 88.75 85 ASP A N 1
ATOM 654 C CA . ASP A 1 85 ? 15.877 -1.189 -12.150 1.00 88.75 85 ASP A CA 1
ATOM 655 C C . ASP A 1 85 ? 15.500 0.300 -12.111 1.00 88.75 85 ASP A C 1
ATOM 657 O O . ASP A 1 85 ? 16.334 1.167 -12.380 1.00 88.75 85 ASP A O 1
ATOM 661 N N . CYS A 1 86 ? 14.264 0.624 -11.700 1.00 89.50 86 CYS A N 1
ATOM 662 C CA . CYS A 1 86 ? 13.867 2.010 -11.445 1.00 89.50 86 CYS A CA 1
ATOM 663 C C . CYS A 1 86 ? 14.716 2.653 -10.344 1.00 89.50 86 CYS A C 1
ATOM 665 O O . CYS A 1 86 ? 15.091 3.814 -10.478 1.00 89.50 86 CYS A O 1
ATOM 667 N N . LEU A 1 87 ? 15.007 1.921 -9.262 1.00 91.69 87 LEU A N 1
ATOM 668 C CA . LEU A 1 87 ? 15.867 2.415 -8.187 1.00 91.69 87 LEU A CA 1
ATOM 669 C C . LEU A 1 87 ? 17.249 2.773 -8.736 1.00 91.69 87 LEU A C 1
ATOM 671 O O . LEU A 1 87 ? 17.715 3.885 -8.513 1.00 91.69 87 LEU A O 1
ATOM 675 N N . TYR A 1 88 ? 17.873 1.857 -9.480 1.00 91.88 88 TYR A N 1
ATOM 676 C CA . TYR A 1 88 ? 19.213 2.070 -10.018 1.00 91.88 88 TYR A CA 1
ATOM 677 C C . TYR A 1 88 ? 19.274 3.279 -10.960 1.00 91.88 88 TYR A C 1
ATOM 679 O O . TYR A 1 88 ? 20.165 4.117 -10.831 1.00 91.88 88 TYR A O 1
ATOM 687 N N . ALA A 1 89 ? 18.291 3.418 -11.854 1.00 90.50 89 ALA A N 1
ATOM 688 C CA . ALA A 1 89 ? 18.218 4.544 -12.781 1.00 90.50 89 ALA A CA 1
ATOM 689 C C . ALA A 1 89 ? 17.998 5.894 -12.073 1.00 90.50 89 ALA A C 1
ATOM 691 O O . ALA A 1 89 ? 18.575 6.904 -12.470 1.00 90.50 89 ALA A O 1
ATOM 692 N N . LEU A 1 90 ? 17.182 5.915 -11.015 1.00 90.25 90 LEU A N 1
ATOM 693 C CA . LEU A 1 90 ? 16.839 7.137 -10.282 1.00 90.25 90 LEU A CA 1
ATOM 694 C C . LEU A 1 90 ? 17.861 7.510 -9.203 1.00 90.25 90 LEU A C 1
ATOM 696 O O . LEU A 1 90 ? 17.853 8.650 -8.743 1.00 90.25 90 LEU A O 1
ATOM 700 N N . GLN A 1 91 ? 18.763 6.599 -8.822 1.00 90.00 91 GLN A N 1
ATOM 701 C CA . GLN A 1 91 ? 19.779 6.852 -7.795 1.00 90.00 91 GLN A CA 1
ATOM 702 C C . GLN A 1 91 ? 20.709 8.016 -8.168 1.00 90.00 91 GLN A C 1
ATOM 704 O O . GLN A 1 91 ? 21.171 8.739 -7.288 1.00 90.00 91 GLN A O 1
ATOM 709 N N . ALA A 1 92 ? 20.967 8.210 -9.467 1.00 87.19 92 ALA A N 1
ATOM 710 C CA . ALA A 1 92 ? 21.794 9.307 -9.963 1.00 87.19 92 ALA A CA 1
ATOM 711 C C . ALA A 1 92 ? 21.143 10.685 -9.747 1.00 87.19 92 ALA A C 1
ATOM 713 O O . ALA A 1 92 ? 21.845 11.667 -9.522 1.00 87.19 92 ALA A O 1
ATOM 714 N N . THR A 1 93 ? 19.810 10.761 -9.797 1.00 87.06 93 THR A N 1
ATOM 715 C CA . THR A 1 93 ? 19.049 12.008 -9.625 1.00 87.06 93 THR A CA 1
ATOM 716 C C . THR A 1 93 ? 18.649 12.230 -8.167 1.00 87.06 93 THR A C 1
ATOM 718 O O . THR A 1 93 ? 18.673 13.358 -7.686 1.00 87.06 93 THR A O 1
ATOM 721 N N . ILE A 1 94 ? 18.310 11.156 -7.449 1.00 88.62 94 ILE A N 1
ATOM 722 C CA . ILE A 1 94 ? 17.817 11.189 -6.070 1.00 88.62 94 ILE A CA 1
ATOM 723 C C . ILE A 1 94 ? 18.715 10.272 -5.219 1.00 88.62 94 ILE A C 1
ATOM 725 O O . ILE A 1 94 ? 18.387 9.104 -4.991 1.00 88.62 94 ILE A O 1
ATOM 729 N N . PRO A 1 95 ? 19.859 10.767 -4.713 1.00 86.81 95 PRO A N 1
ATOM 730 C CA . PRO A 1 95 ? 20.865 9.924 -4.058 1.00 86.81 95 PRO A CA 1
ATOM 731 C C . PRO A 1 95 ? 20.404 9.339 -2.716 1.00 86.81 95 PRO A C 1
ATOM 733 O O . PRO A 1 95 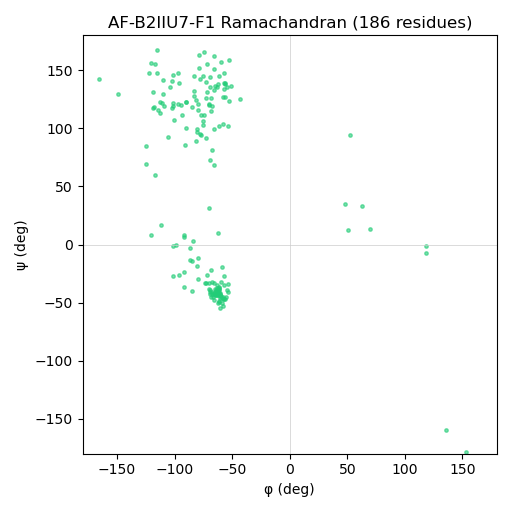? 20.929 8.322 -2.271 1.00 86.81 95 PRO A O 1
ATOM 736 N N . HIS A 1 96 ? 19.411 9.955 -2.074 1.00 87.50 96 HIS A N 1
ATOM 737 C CA . HIS A 1 96 ? 18.819 9.502 -0.813 1.00 87.50 96 HIS A CA 1
ATOM 738 C C . HIS A 1 96 ? 17.599 8.582 -1.023 1.00 87.50 96 HIS A C 1
ATOM 740 O O . HIS A 1 96 ? 16.908 8.227 -0.061 1.00 87.50 96 HIS A O 1
ATOM 746 N N . LEU A 1 97 ? 17.307 8.192 -2.271 1.00 90.19 97 LEU A N 1
ATOM 747 C CA . LEU A 1 97 ? 16.232 7.259 -2.579 1.00 90.19 97 LEU A CA 1
ATOM 748 C C . LEU A 1 97 ? 16.558 5.880 -1.997 1.00 90.19 97 LEU A C 1
ATOM 750 O O . LEU A 1 97 ? 17.652 5.347 -2.162 1.00 90.19 97 LEU A O 1
ATOM 754 N N . THR A 1 98 ? 15.573 5.283 -1.329 1.00 91.19 98 THR A N 1
ATOM 755 C CA . THR A 1 98 ? 15.663 3.916 -0.815 1.00 91.19 98 THR A CA 1
ATOM 756 C C . THR A 1 98 ? 14.617 3.050 -1.494 1.00 91.19 98 THR A C 1
ATOM 758 O O . THR A 1 98 ? 13.547 3.523 -1.886 1.00 91.19 98 THR A O 1
ATOM 761 N N . ARG A 1 99 ? 14.866 1.741 -1.551 1.00 92.19 99 ARG A N 1
ATOM 762 C CA . ARG A 1 99 ? 13.901 0.770 -2.083 1.00 92.19 99 ARG A CA 1
ATOM 763 C C . ARG A 1 99 ? 12.530 0.868 -1.412 1.00 92.19 99 ARG A C 1
ATOM 765 O O . ARG A 1 99 ? 11.501 0.805 -2.080 1.00 92.19 99 ARG A O 1
ATOM 772 N N . SER A 1 100 ? 12.509 1.062 -0.095 1.00 90.88 100 SER A N 1
ATOM 773 C CA . SER A 1 100 ? 11.277 1.176 0.690 1.00 90.88 100 SER A CA 1
ATOM 774 C C . SER A 1 100 ? 10.514 2.469 0.404 1.00 90.88 100 SER A C 1
ATOM 776 O O . SER A 1 100 ? 9.288 2.428 0.274 1.00 90.88 100 SER A O 1
ATOM 778 N N . SER A 1 101 ? 11.208 3.609 0.299 1.00 90.44 101 SER A N 1
ATOM 779 C CA . SER A 1 101 ? 10.564 4.889 -0.024 1.00 90.44 101 SER A CA 1
ATOM 780 C C . SER A 1 101 ? 10.025 4.892 -1.454 1.00 90.44 101 SER A C 1
ATOM 782 O O . SER A 1 101 ? 8.874 5.284 -1.654 1.00 90.44 101 SER A O 1
ATOM 784 N N . LEU A 1 102 ? 10.779 4.336 -2.409 1.00 91.62 102 LEU A N 1
ATOM 785 C CA . LEU A 1 102 ? 10.336 4.122 -3.787 1.00 91.62 102 LEU A CA 1
ATOM 786 C C . LEU A 1 102 ? 9.079 3.244 -3.838 1.00 91.62 102 LEU A C 1
ATOM 788 O O . LEU A 1 102 ? 8.056 3.651 -4.386 1.00 91.62 102 LEU A O 1
ATOM 792 N N . HIS A 1 103 ? 9.111 2.067 -3.207 1.00 90.88 103 HIS A N 1
ATOM 793 C CA . HIS A 1 103 ? 7.969 1.153 -3.196 1.00 90.88 103 HIS A CA 1
ATOM 794 C C . HIS A 1 103 ? 6.716 1.794 -2.581 1.00 90.88 103 HIS A C 1
ATOM 796 O O . HIS A 1 103 ? 5.631 1.709 -3.157 1.00 90.88 103 HIS A O 1
ATOM 802 N N . ARG A 1 104 ? 6.848 2.478 -1.435 1.00 90.38 104 ARG A N 1
ATOM 803 C CA . ARG A 1 104 ? 5.729 3.190 -0.791 1.00 90.38 104 ARG A CA 1
ATOM 804 C C . ARG A 1 104 ? 5.188 4.324 -1.661 1.00 90.38 104 ARG A C 1
ATOM 806 O O . ARG A 1 104 ? 3.979 4.533 -1.680 1.00 90.38 104 ARG A O 1
ATOM 813 N N . CYS A 1 105 ? 6.052 5.041 -2.380 1.00 90.56 105 CYS A N 1
ATOM 814 C CA . CYS A 1 105 ? 5.646 6.055 -3.353 1.00 90.56 105 CYS A CA 1
ATOM 815 C C . CYS A 1 105 ? 4.792 5.433 -4.464 1.00 90.56 105 CYS A C 1
ATOM 817 O O . CYS A 1 105 ? 3.633 5.805 -4.639 1.00 90.56 105 CYS A O 1
ATOM 819 N N . LEU A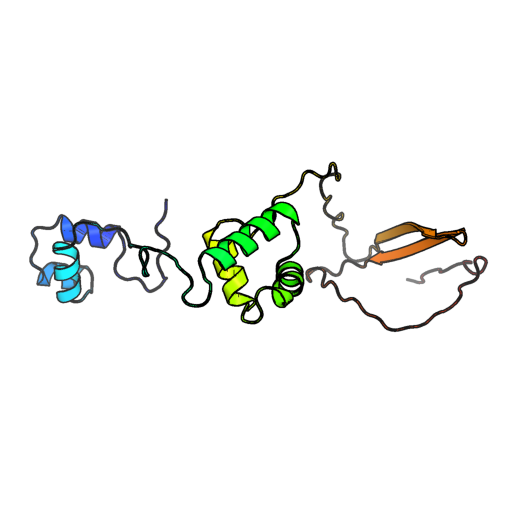 1 106 ? 5.301 4.399 -5.134 1.00 90.00 106 LEU A N 1
ATOM 820 C CA . LEU A 1 106 ? 4.574 3.724 -6.213 1.00 90.00 106 LEU A CA 1
ATOM 821 C C . LEU A 1 106 ? 3.260 3.089 -5.735 1.00 90.00 106 LEU A C 1
ATOM 823 O O . LEU A 1 106 ? 2.266 3.114 -6.461 1.00 90.00 106 LEU A O 1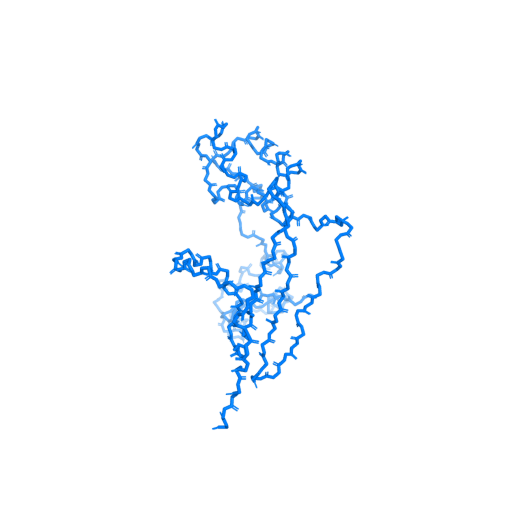
ATOM 827 N N . GLN A 1 107 ? 3.229 2.544 -4.516 1.00 89.38 107 GLN A N 1
ATOM 828 C CA . GLN A 1 107 ? 2.021 1.967 -3.925 1.00 89.38 107 GLN A CA 1
ATOM 829 C C . GLN A 1 107 ? 0.944 3.027 -3.662 1.00 89.38 107 GLN A C 1
ATOM 831 O O . GLN A 1 107 ? -0.218 2.784 -3.981 1.00 89.38 107 GLN A O 1
ATOM 836 N N . ARG A 1 108 ? 1.313 4.208 -3.144 1.00 86.88 108 ARG A N 1
ATOM 837 C CA . ARG A 1 108 ? 0.375 5.332 -2.957 1.00 86.88 108 ARG A CA 1
ATOM 838 C C . ARG A 1 108 ? -0.224 5.815 -4.276 1.00 86.88 108 ARG A C 1
ATOM 840 O O . ARG A 1 108 ? -1.409 6.116 -4.326 1.00 86.88 108 ARG A O 1
ATOM 847 N N . HIS A 1 109 ? 0.578 5.838 -5.337 1.00 87.50 109 HIS A N 1
ATOM 848 C CA . HIS A 1 109 ? 0.135 6.232 -6.676 1.00 87.50 109 HIS A CA 1
ATOM 849 C C . HIS A 1 109 ? -0.529 5.096 -7.475 1.00 87.50 109 HIS A C 1
ATOM 851 O O . HIS A 1 109 ? -0.878 5.299 -8.635 1.00 87.50 109 HIS A O 1
ATOM 857 N N . GLY A 1 110 ? -0.701 3.904 -6.890 1.00 85.50 110 GLY A N 1
ATOM 858 C CA . GLY A 1 110 ? -1.371 2.772 -7.541 1.00 85.50 110 GLY A CA 1
ATOM 859 C C . GLY A 1 110 ? -0.593 2.132 -8.698 1.00 85.50 110 GLY A C 1
ATOM 860 O O . GLY A 1 110 ? -1.153 1.327 -9.431 1.00 85.50 110 GLY A O 1
ATOM 861 N N . ILE A 1 111 ? 0.695 2.451 -8.854 1.00 86.62 111 ILE A N 1
ATOM 862 C CA . ILE A 1 111 ? 1.559 2.011 -9.969 1.00 86.62 111 ILE A CA 1
ATOM 863 C C . ILE A 1 111 ? 2.663 1.038 -9.525 1.00 86.62 111 ILE A C 1
ATOM 865 O O . ILE A 1 111 ? 3.649 0.817 -10.231 1.00 86.62 111 ILE A O 1
ATOM 869 N N . SER A 1 112 ? 2.520 0.451 -8.332 1.00 81.75 112 SER A N 1
ATOM 870 C CA . SER A 1 112 ? 3.451 -0.575 -7.843 1.00 81.75 112 SER A CA 1
ATOM 871 C C . SER A 1 112 ? 3.453 -1.805 -8.759 1.00 81.75 112 SER A C 1
ATOM 873 O O . SER A 1 112 ? 4.515 -2.312 -9.129 1.00 81.75 112 SER A O 1
ATOM 875 N N . ARG A 1 113 ? 2.270 -2.236 -9.218 1.00 80.19 113 ARG A N 1
ATOM 876 C CA . ARG A 1 113 ? 2.149 -3.289 -10.227 1.00 80.19 113 ARG A CA 1
ATOM 877 C C . ARG A 1 113 ? 2.315 -2.679 -11.614 1.00 80.19 113 ARG A C 1
ATOM 879 O O . ARG A 1 113 ? 1.642 -1.710 -11.948 1.00 80.19 113 ARG A O 1
ATOM 886 N N . LEU A 1 114 ? 3.218 -3.254 -12.401 1.00 75.31 114 LEU A N 1
ATOM 887 C CA . LEU A 1 114 ? 3.341 -2.914 -13.813 1.00 75.31 114 LEU A CA 1
ATOM 888 C C . LEU A 1 114 ? 2.041 -3.287 -14.539 1.00 75.31 114 LEU A C 1
ATOM 890 O O . LEU A 1 114 ? 1.509 -4.369 -14.262 1.00 75.31 114 LEU A O 1
ATOM 894 N N . PRO A 1 115 ? 1.511 -2.417 -15.417 1.00 70.69 115 PRO A N 1
ATOM 895 C CA . PRO A 1 115 ? 0.420 -2.806 -16.297 1.00 70.69 115 PRO A CA 1
ATOM 896 C C . PRO A 1 115 ? 0.859 -4.021 -17.119 1.00 70.69 115 PRO A C 1
ATOM 898 O O . PRO A 1 115 ? 2.013 -4.092 -17.548 1.00 70.69 115 PRO A O 1
ATOM 901 N N . ASP A 1 116 ? -0.047 -4.983 -17.305 1.00 63.66 116 ASP A N 1
ATOM 902 C CA . ASP A 1 116 ? 0.155 -6.016 -18.320 1.00 63.66 116 ASP A CA 1
ATOM 903 C C . ASP A 1 116 ? 0.098 -5.280 -19.656 1.00 63.66 116 ASP A C 1
ATOM 905 O O . ASP A 1 116 ? -0.970 -4.875 -20.116 1.00 63.66 116 ASP A O 1
ATOM 909 N N . VAL A 1 117 ? 1.266 -4.983 -20.217 1.00 62.69 117 VAL A N 1
ATOM 910 C CA . VAL A 1 117 ? 1.329 -4.483 -21.580 1.00 62.69 117 VAL A CA 1
ATOM 911 C C . VAL A 1 117 ? 0.920 -5.664 -22.442 1.00 62.69 117 VAL A C 1
ATOM 913 O O . VAL A 1 117 ? 1.594 -6.698 -22.447 1.00 62.69 117 VAL A O 1
ATOM 916 N N . GLU A 1 118 ? -0.213 -5.529 -23.126 1.00 55.97 118 GLU A N 1
ATOM 917 C CA . GLU A 1 118 ? -0.639 -6.416 -24.206 1.00 55.97 118 GLU A CA 1
ATOM 918 C C . GLU A 1 118 ? 0.355 -6.246 -25.369 1.00 55.97 118 GLU A C 1
ATOM 920 O O . GLU A 1 118 ? 0.046 -5.686 -26.415 1.00 55.97 118 GLU A O 1
ATOM 925 N N . ASP A 1 119 ? 1.596 -6.693 -25.176 1.00 53.59 119 ASP A N 1
ATOM 926 C CA . ASP A 1 119 ? 2.688 -6.657 -26.153 1.00 53.59 119 ASP A CA 1
ATOM 927 C C . ASP A 1 119 ? 2.434 -7.654 -27.301 1.00 53.59 119 ASP A C 1
ATOM 929 O O . ASP A 1 119 ? 3.365 -8.307 -27.754 1.00 53.59 119 ASP A O 1
ATOM 933 N N . GLY A 1 120 ? 1.185 -7.934 -27.692 1.00 55.38 120 GLY A N 1
ATOM 934 C CA . GLY A 1 120 ? 0.850 -8.998 -28.653 1.00 55.38 120 GLY A CA 1
ATOM 935 C C . GLY A 1 120 ? 1.467 -10.370 -28.322 1.00 55.38 120 GLY A C 1
ATOM 936 O O . GLY A 1 120 ? 1.489 -11.264 -29.167 1.00 55.38 120 GLY A O 1
ATOM 937 N N . LYS A 1 121 ? 2.015 -10.544 -27.109 1.00 58.50 121 LYS A N 1
ATOM 938 C CA . LYS A 1 121 ? 2.697 -11.757 -26.679 1.00 58.50 121 LYS A CA 1
ATOM 939 C C . LYS A 1 121 ? 1.601 -12.788 -26.462 1.00 58.50 121 LYS A C 1
ATOM 941 O O . LYS A 1 121 ? 0.657 -12.499 -25.722 1.00 58.50 121 LYS A O 1
ATOM 946 N N . PRO A 1 122 ? 1.698 -13.974 -27.087 1.00 56.38 122 PRO A N 1
ATOM 947 C CA . PRO A 1 122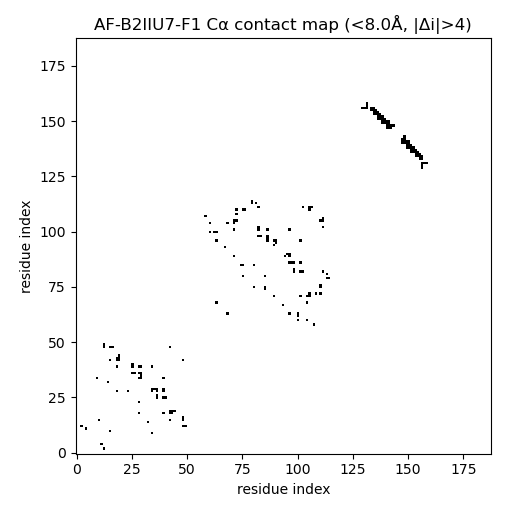 ? 0.688 -15.001 -26.906 1.00 56.38 122 PRO A CA 1
ATOM 948 C C . PRO A 1 122 ? 0.527 -15.262 -25.409 1.00 56.38 122 PRO A C 1
ATOM 950 O O . PRO A 1 122 ? 1.522 -15.326 -24.678 1.00 56.38 122 PRO A O 1
ATOM 953 N N . ALA A 1 123 ? -0.728 -15.355 -24.958 1.00 62.00 123 ALA A N 1
ATOM 954 C CA . ALA A 1 123 ? -1.068 -15.566 -23.557 1.00 62.00 123 ALA A CA 1
ATOM 955 C C . ALA A 1 123 ? -0.143 -16.630 -22.958 1.00 62.00 123 ALA A C 1
ATOM 957 O O . ALA A 1 123 ? -0.019 -17.722 -23.518 1.00 62.00 123 ALA A O 1
ATOM 958 N N . LYS A 1 124 ? 0.540 -16.292 -21.854 1.00 64.25 124 LYS A N 1
ATOM 959 C CA . LYS A 1 124 ? 1.523 -17.171 -21.206 1.00 64.25 124 LYS A CA 1
ATOM 960 C C . LYS A 1 124 ? 0.864 -18.520 -20.917 1.00 64.25 124 LYS A C 1
ATOM 962 O O . LYS A 1 124 ? 0.080 -18.644 -19.974 1.00 64.25 124 LYS A O 1
ATOM 967 N N . GLN A 1 125 ? 1.154 -19.523 -21.743 1.00 62.28 125 GLN A N 1
ATOM 968 C CA . GLN A 1 125 ? 0.619 -20.860 -21.544 1.00 62.28 125 GLN A CA 1
ATOM 969 C C . GLN A 1 125 ? 1.319 -21.471 -20.337 1.00 62.28 125 GLN A C 1
ATOM 971 O O . GLN A 1 125 ? 2.542 -21.416 -20.205 1.00 62.28 125 GLN A O 1
ATOM 976 N N . LYS A 1 126 ? 0.534 -22.037 -19.420 1.00 67.31 126 LYS A N 1
ATOM 977 C CA . LYS A 1 126 ? 1.107 -22.828 -18.333 1.00 67.31 126 LYS A CA 1
ATOM 978 C C . LYS A 1 126 ? 1.777 -24.053 -18.951 1.00 67.31 126 LYS A C 1
ATOM 980 O O . LYS A 1 126 ? 1.181 -24.696 -19.816 1.00 67.31 126 LYS A O 1
ATOM 985 N N . PHE A 1 127 ? 2.980 -24.389 -18.482 1.00 66.62 127 PHE A N 1
ATOM 986 C CA . PHE A 1 127 ? 3.603 -25.663 -18.827 1.00 66.62 127 PHE A CA 1
ATOM 987 C C . PHE A 1 127 ? 2.617 -26.801 -18.555 1.00 66.62 127 PHE A C 1
ATOM 989 O O . PHE A 1 127 ? 1.931 -26.817 -17.525 1.00 66.62 127 PHE A O 1
ATOM 996 N N . LYS A 1 128 ? 2.533 -27.743 -19.498 1.00 68.25 128 LYS A N 1
ATOM 997 C CA . LYS A 1 128 ? 1.698 -28.932 -19.339 1.00 68.25 128 LYS A CA 1
ATOM 998 C C . LYS A 1 128 ? 2.128 -29.662 -18.067 1.00 68.25 128 LYS A C 1
ATOM 1000 O O . LYS A 1 128 ? 3.314 -29.832 -17.798 1.00 68.25 128 LYS A O 1
ATOM 1005 N N . THR A 1 129 ? 1.149 -30.061 -17.262 1.00 69.31 129 THR A N 1
ATOM 1006 C CA . THR A 1 129 ? 1.419 -30.856 -16.063 1.00 69.31 129 THR A CA 1
ATOM 1007 C C . THR A 1 129 ? 1.689 -32.285 -16.503 1.00 69.31 129 THR A C 1
ATOM 1009 O O . THR A 1 129 ? 0.780 -32.960 -16.980 1.00 69.31 129 THR A O 1
ATOM 1012 N N . TYR A 1 130 ? 2.931 -32.735 -16.351 1.00 67.88 130 TYR A N 1
ATOM 1013 C CA . TYR A 1 130 ? 3.310 -34.116 -16.616 1.00 67.88 130 TYR A CA 1
ATOM 1014 C C . TYR A 1 130 ? 3.441 -34.897 -15.301 1.00 67.88 130 TYR A C 1
ATOM 1016 O O . TYR A 1 130 ? 3.836 -34.324 -14.278 1.00 67.88 130 TYR A O 1
ATOM 1024 N N . PRO A 1 131 ? 3.094 -36.195 -15.282 1.00 64.06 131 PRO A N 1
ATOM 1025 C CA . PRO A 1 131 ? 3.368 -37.048 -14.135 1.00 64.06 131 PRO A CA 1
ATOM 1026 C C . PRO A 1 131 ? 4.883 -37.236 -13.942 1.00 64.06 131 PRO A C 1
ATOM 1028 O O . PRO A 1 131 ? 5.692 -36.975 -14.831 1.00 64.06 131 PRO A O 1
ATOM 1031 N N . ILE A 1 132 ? 5.268 -37.674 -12.742 1.00 62.91 132 ILE A N 1
ATOM 1032 C CA . ILE A 1 132 ? 6.668 -37.942 -12.389 1.00 62.91 132 ILE A CA 1
ATOM 1033 C C . ILE A 1 132 ? 7.222 -38.986 -13.373 1.00 62.91 132 ILE A C 1
ATOM 1035 O O . ILE A 1 132 ? 6.608 -40.033 -13.545 1.00 62.91 132 ILE A O 1
ATOM 1039 N N . GLY A 1 133 ? 8.357 -38.688 -14.018 1.00 67.19 133 GLY A N 1
ATOM 1040 C CA . GLY A 1 133 ? 8.991 -39.561 -15.021 1.00 67.19 133 GLY A CA 1
ATOM 1041 C C . GLY A 1 133 ? 9.116 -38.957 -16.426 1.00 67.19 133 GLY A C 1
ATOM 1042 O O . GLY A 1 133 ? 9.790 -39.536 -17.269 1.00 67.19 133 GLY A O 1
ATOM 1043 N N . PHE A 1 134 ? 8.533 -37.780 -16.675 1.00 65.81 134 PHE A N 1
ATOM 1044 C CA . PHE A 1 134 ? 8.628 -37.077 -17.959 1.00 65.81 134 PHE A CA 1
ATOM 1045 C C . PHE A 1 134 ? 9.641 -35.921 -17.910 1.00 65.81 134 PHE A C 1
ATOM 1047 O O . PHE A 1 134 ? 9.712 -35.184 -16.922 1.00 65.81 134 PHE A O 1
ATOM 1054 N N . PHE A 1 135 ? 10.400 -35.740 -18.996 1.00 71.19 135 PHE A N 1
ATOM 1055 C CA . PHE A 1 135 ? 11.284 -34.590 -19.212 1.00 71.19 135 PHE A CA 1
ATOM 1056 C C . PHE A 1 135 ? 10.715 -33.703 -20.315 1.00 71.19 135 PHE A C 1
ATOM 1058 O O . PHE A 1 135 ? 10.382 -34.188 -21.396 1.00 71.19 135 PHE A O 1
ATOM 1065 N N . HIS A 1 136 ? 10.614 -32.405 -20.046 1.00 72.50 136 HIS A N 1
ATOM 1066 C CA . HIS A 1 136 ? 10.298 -31.426 -21.076 1.00 72.50 136 HIS A CA 1
ATOM 1067 C C . HIS A 1 136 ? 11.606 -30.927 -21.685 1.00 72.50 136 HIS A C 1
ATOM 1069 O O . HIS A 1 136 ? 12.465 -30.455 -20.943 1.00 72.50 136 HIS A O 1
ATOM 1075 N N . ILE A 1 137 ? 11.778 -31.068 -22.999 1.00 80.25 137 ILE A N 1
ATOM 1076 C CA . ILE A 1 137 ? 12.951 -30.561 -23.716 1.00 80.25 137 ILE A CA 1
ATOM 1077 C C . ILE A 1 137 ? 12.476 -29.440 -24.633 1.00 80.25 137 ILE A C 1
ATOM 1079 O O . ILE A 1 137 ? 11.740 -29.701 -25.583 1.00 80.25 137 ILE A O 1
ATOM 1083 N N . ASP A 1 138 ? 12.912 -28.220 -24.340 1.00 79.81 138 ASP A N 1
ATOM 1084 C CA . ASP A 1 138 ? 12.726 -27.059 -25.202 1.00 79.81 138 ASP A CA 1
ATOM 1085 C C . ASP A 1 138 ? 13.973 -26.845 -26.061 1.00 79.81 138 ASP A C 1
ATOM 1087 O O . ASP A 1 138 ? 15.108 -26.973 -25.588 1.00 79.81 138 ASP A O 1
ATOM 1091 N N . ILE A 1 139 ? 13.753 -26.503 -27.330 1.00 83.56 139 ILE A N 1
ATOM 1092 C CA . ILE A 1 139 ? 14.809 -26.170 -28.287 1.00 83.56 139 ILE A CA 1
ATOM 1093 C C . ILE A 1 139 ? 14.592 -24.725 -28.724 1.00 83.56 139 ILE A C 1
ATOM 1095 O O . ILE A 1 139 ? 13.563 -24.404 -29.317 1.00 83.56 139 ILE A O 1
ATOM 1099 N N . ALA A 1 140 ? 15.561 -23.859 -28.443 1.00 83.12 140 ALA A N 1
ATOM 1100 C CA . ALA A 1 140 ? 15.552 -22.473 -28.894 1.00 83.12 140 ALA A CA 1
ATOM 1101 C C . ALA A 1 140 ? 16.676 -22.245 -29.912 1.00 83.12 140 ALA A C 1
ATOM 1103 O O . ALA A 1 140 ? 17.848 -22.472 -29.612 1.00 83.12 140 ALA A O 1
ATOM 1104 N N . GLU A 1 141 ? 16.324 -21.789 -31.115 1.00 83.25 141 GLU A N 1
ATOM 1105 C CA . GLU A 1 141 ? 17.298 -21.324 -32.108 1.00 83.25 141 GLU A CA 1
ATOM 1106 C C . GLU A 1 141 ? 17.693 -19.879 -31.781 1.00 83.25 141 GLU A C 1
ATOM 1108 O O . GLU A 1 141 ? 16.843 -18.993 -31.674 1.00 83.25 141 GLU A O 1
ATOM 1113 N N . VAL A 1 142 ? 18.990 -19.641 -31.617 1.00 81.94 142 VAL A N 1
ATOM 1114 C CA . VAL A 1 142 ? 19.572 -18.325 -31.368 1.00 81.94 142 VAL A CA 1
ATOM 1115 C C . VAL A 1 142 ? 20.425 -17.963 -32.576 1.00 81.94 142 VAL A C 1
ATOM 1117 O O . VAL A 1 142 ? 21.423 -18.624 -32.862 1.00 81.94 142 VAL A O 1
ATOM 1120 N N . GLN A 1 143 ? 20.028 -16.910 -33.291 1.00 75.31 143 GLN A N 1
ATOM 1121 C CA . GLN A 1 143 ? 20.839 -16.340 -34.365 1.00 75.31 143 GLN A CA 1
ATOM 1122 C C . GLN A 1 143 ? 21.926 -15.453 -33.754 1.00 75.31 143 GLN A C 1
ATOM 1124 O O . GLN A 1 143 ? 21.612 -14.487 -33.056 1.00 75.31 143 GLN A O 1
ATOM 1129 N N . THR A 1 144 ? 23.194 -15.755 -34.017 1.00 77.94 144 THR A N 1
ATOM 1130 C CA . THR A 1 144 ? 24.326 -14.878 -33.690 1.00 77.94 144 THR A CA 1
ATOM 1131 C C . THR A 1 144 ? 25.011 -14.405 -34.971 1.00 77.94 144 THR A C 1
ATOM 1133 O O . THR A 1 144 ? 24.764 -14.928 -36.056 1.00 77.94 144 THR A O 1
ATOM 1136 N N . ALA A 1 145 ? 25.887 -13.401 -34.863 1.00 74.44 145 ALA A N 1
ATOM 1137 C CA . ALA A 1 145 ? 26.630 -12.862 -36.007 1.00 74.44 145 ALA A CA 1
ATOM 1138 C C . ALA A 1 145 ? 27.503 -13.912 -36.733 1.00 74.44 145 ALA A C 1
ATOM 1140 O O . ALA A 1 145 ? 27.868 -13.713 -37.886 1.00 74.44 145 ALA A O 1
ATOM 1141 N N . GLU A 1 146 ? 27.814 -15.031 -36.070 1.00 72.19 146 GLU A N 1
ATOM 1142 C CA . GLU A 1 146 ? 28.654 -16.122 -36.579 1.00 72.19 146 GLU A CA 1
ATOM 1143 C C . GLU A 1 146 ? 27.838 -17.337 -37.070 1.00 72.19 146 GLU A C 1
ATOM 1145 O O . GLU A 1 146 ? 28.418 -18.312 -37.548 1.00 72.19 146 GLU A O 1
ATOM 1150 N N . GLY A 1 147 ? 26.500 -17.301 -36.974 1.00 79.94 147 GLY A N 1
ATOM 1151 C CA . GLY A 1 147 ? 25.612 -18.344 -37.496 1.00 79.94 147 GLY A CA 1
ATOM 1152 C C . GLY A 1 147 ? 24.481 -18.764 -36.552 1.00 79.94 147 GLY A C 1
ATOM 1153 O O . GLY A 1 147 ? 24.082 -18.040 -35.641 1.00 79.94 147 GLY A O 1
ATOM 1154 N N . LYS A 1 148 ? 23.940 -19.963 -36.802 1.00 83.31 148 LYS A N 1
ATOM 1155 C CA . LYS A 1 148 ? 22.815 -20.551 -36.057 1.00 83.31 148 LYS A CA 1
ATOM 1156 C C . LYS A 1 148 ? 23.314 -21.375 -34.874 1.00 83.31 148 LYS A C 1
ATOM 1158 O O . LYS A 1 148 ? 24.041 -22.348 -35.068 1.00 83.31 148 LYS A O 1
ATOM 1163 N N . LEU A 1 149 ? 22.877 -21.037 -33.664 1.00 80.69 149 LEU A N 1
ATOM 1164 C CA . LEU A 1 149 ? 23.090 -21.842 -32.460 1.00 80.69 149 LEU A CA 1
ATOM 1165 C C . LEU A 1 149 ? 21.765 -22.444 -31.987 1.00 80.69 149 LEU A C 1
ATOM 1167 O O . LEU A 1 149 ? 20.734 -21.780 -32.009 1.00 80.69 149 LEU A O 1
ATOM 1171 N N . TYR A 1 150 ? 21.801 -23.687 -31.509 1.00 80.12 150 TYR A N 1
ATOM 1172 C CA . TYR A 1 150 ? 20.650 -24.351 -30.896 1.00 80.12 150 TYR A CA 1
ATOM 1173 C C . TYR A 1 150 ? 20.895 -24.524 -29.398 1.00 80.12 150 TYR A C 1
ATOM 1175 O O . TYR A 1 150 ? 21.873 -25.154 -28.990 1.00 80.12 150 TYR A O 1
ATOM 1183 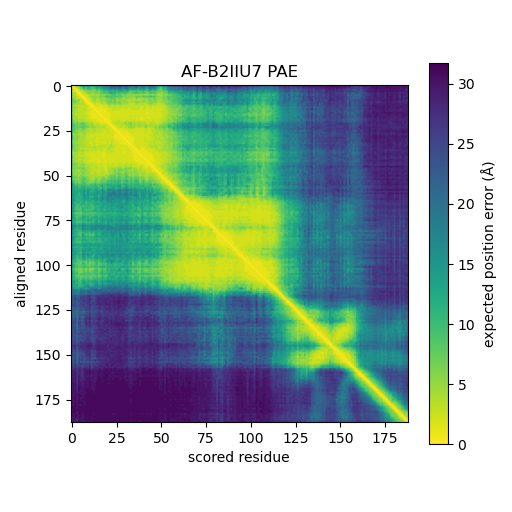N N . LEU A 1 151 ? 20.010 -23.963 -28.577 1.00 81.56 151 LEU A N 1
ATOM 1184 C CA . LEU A 1 151 ? 19.993 -24.151 -27.133 1.00 81.56 151 LEU A CA 1
ATOM 1185 C C . LEU A 1 151 ? 18.983 -25.244 -26.781 1.00 81.56 151 LEU A C 1
ATOM 1187 O O . LEU A 1 151 ? 17.795 -25.100 -27.057 1.00 81.56 151 LEU A O 1
ATOM 1191 N N . TYR A 1 152 ? 19.460 -26.303 -26.132 1.00 82.31 152 TYR A N 1
ATOM 1192 C CA . TYR A 1 152 ? 18.629 -27.384 -25.607 1.00 82.31 152 TYR A CA 1
ATOM 1193 C C . TYR A 1 152 ? 18.445 -27.195 -24.099 1.00 82.31 152 TYR A C 1
ATOM 1195 O O . TYR A 1 152 ? 19.428 -27.167 -23.356 1.00 82.31 152 TYR A O 1
ATOM 1203 N N . VAL A 1 153 ? 17.201 -27.076 -23.636 1.00 80.25 153 VAL A N 1
ATOM 1204 C CA . VAL A 1 153 ? 16.864 -26.928 -22.212 1.00 80.25 153 VAL A CA 1
ATOM 1205 C C . VAL A 1 153 ? 15.997 -28.102 -21.778 1.00 80.25 153 VAL A C 1
ATOM 1207 O O . VAL A 1 153 ? 14.885 -28.261 -22.265 1.00 80.25 153 VAL A O 1
ATOM 1210 N N . ALA A 1 154 ? 16.487 -28.913 -20.839 1.00 80.19 154 ALA A N 1
ATOM 1211 C CA . ALA A 1 154 ? 15.719 -30.005 -20.245 1.00 80.19 154 ALA A CA 1
ATOM 1212 C C . ALA A 1 154 ? 15.189 -29.605 -18.858 1.00 80.19 154 ALA A C 1
ATOM 1214 O O . ALA A 1 154 ? 15.966 -29.341 -17.940 1.00 80.19 154 ALA A O 1
ATOM 1215 N N . ILE A 1 155 ? 13.866 -29.588 -18.687 1.00 76.19 155 ILE A N 1
ATOM 1216 C CA . ILE A 1 155 ? 13.184 -29.273 -17.427 1.00 76.19 155 ILE A CA 1
ATOM 1217 C C . ILE A 1 155 ? 12.566 -30.556 -16.864 1.00 76.19 155 ILE A C 1
ATOM 1219 O O . ILE A 1 155 ? 11.690 -31.172 -17.479 1.00 76.19 155 ILE A O 1
ATOM 1223 N N . LYS A 1 156 ? 12.996 -30.949 -15.660 1.00 72.56 156 LYS A N 1
ATOM 1224 C CA . LYS A 1 156 ? 12.398 -32.055 -14.901 1.00 72.56 156 LYS A CA 1
ATOM 1225 C C . LYS A 1 156 ? 11.355 -31.509 -13.933 1.00 72.56 156 LYS A C 1
ATOM 1227 O O . LYS A 1 156 ? 11.685 -30.738 -13.034 1.00 72.56 156 LYS A O 1
ATOM 1232 N N . THR A 1 157 ? 10.105 -31.942 -14.066 1.00 58.69 157 THR A N 1
ATOM 1233 C CA . THR A 1 157 ? 9.056 -31.613 -13.093 1.00 58.69 157 THR A CA 1
ATOM 1234 C C . THR A 1 157 ? 9.168 -32.543 -11.885 1.00 58.69 157 THR A C 1
ATOM 1236 O O . THR A 1 157 ? 8.717 -33.687 -11.900 1.00 58.69 157 THR A O 1
ATOM 1239 N N . LEU A 1 158 ? 9.789 -32.059 -10.810 1.00 57.72 158 LEU A N 1
ATOM 1240 C CA . LEU A 1 158 ? 9.643 -32.652 -9.482 1.00 57.72 158 LEU A CA 1
ATOM 1241 C C . LEU A 1 158 ? 8.372 -32.048 -8.877 1.00 57.72 158 LEU A C 1
ATOM 1243 O O . LEU A 1 158 ? 8.281 -30.829 -8.740 1.00 57.72 158 LEU A O 1
ATOM 1247 N N . LYS A 1 159 ? 7.357 -32.859 -8.558 1.00 51.19 159 LYS A N 1
ATOM 1248 C CA . LYS A 1 159 ? 6.177 -32.345 -7.843 1.00 51.19 159 LYS A CA 1
ATOM 1249 C C . LYS A 1 159 ? 6.642 -31.609 -6.574 1.00 51.19 159 LYS A C 1
ATOM 1251 O O . LYS A 1 159 ? 7.291 -32.221 -5.734 1.00 51.19 159 LYS A O 1
ATOM 1256 N N . GLY A 1 160 ? 6.259 -30.337 -6.426 1.00 48.00 160 GLY A N 1
ATOM 1257 C CA . GLY A 1 160 ? 6.224 -29.658 -5.124 1.00 48.00 160 GLY A CA 1
ATOM 1258 C C . GLY A 1 160 ? 7.121 -28.437 -4.902 1.00 48.00 160 GLY A C 1
ATOM 1259 O O . GLY A 1 160 ? 7.008 -27.853 -3.829 1.00 48.00 160 GLY A O 1
ATOM 1260 N N . LEU A 1 161 ? 7.949 -27.994 -5.855 1.00 38.22 161 LEU A N 1
ATOM 1261 C CA . LEU A 1 161 ? 8.710 -26.745 -5.689 1.00 38.22 161 LEU A CA 1
ATOM 1262 C C . LEU A 1 161 ? 8.339 -25.724 -6.778 1.00 38.22 161 LEU A C 1
ATOM 1264 O O . LEU A 1 161 ? 8.302 -26.098 -7.953 1.00 38.22 161 LEU A O 1
ATOM 1268 N N . PRO A 1 162 ? 8.044 -24.451 -6.435 1.00 35.03 162 PRO A N 1
ATOM 1269 C CA . PRO A 1 162 ? 7.943 -23.401 -7.445 1.00 35.03 162 PRO A CA 1
ATOM 1270 C C . PRO A 1 162 ? 9.261 -23.326 -8.231 1.00 35.03 162 PRO A C 1
ATOM 1272 O O . PRO A 1 162 ? 10.315 -23.587 -7.646 1.00 35.03 162 PRO A O 1
ATOM 1275 N N . PRO A 1 163 ? 9.235 -22.976 -9.532 1.00 39.81 163 PRO A N 1
ATOM 1276 C CA . PRO A 1 163 ? 10.457 -22.806 -10.303 1.00 39.81 163 PRO A CA 1
ATOM 1277 C C . PRO A 1 163 ? 11.273 -21.682 -9.665 1.00 39.81 163 PRO A C 1
ATOM 1279 O O . PRO A 1 163 ? 10.959 -20.501 -9.805 1.00 39.81 163 PRO A O 1
ATOM 1282 N N . THR A 1 164 ? 12.306 -22.048 -8.914 1.00 33.12 164 THR A N 1
ATOM 1283 C CA . THR A 1 164 ? 13.341 -21.111 -8.518 1.00 33.12 164 THR A CA 1
ATOM 1284 C C . THR A 1 164 ? 14.111 -20.783 -9.787 1.00 33.12 164 THR A C 1
ATOM 1286 O O . THR A 1 164 ? 14.656 -21.664 -10.452 1.00 33.12 164 THR A O 1
ATOM 1289 N N . SER A 1 165 ? 14.141 -19.507 -10.164 1.00 34.09 165 SER A N 1
ATOM 1290 C CA . SER A 1 165 ? 15.073 -19.010 -11.171 1.00 34.09 165 SER A CA 1
ATOM 1291 C C . SER A 1 165 ? 16.482 -19.056 -10.576 1.00 34.09 165 SER A C 1
ATOM 1293 O O . SER A 1 165 ? 17.039 -18.035 -10.176 1.00 34.09 165 SER A O 1
ATOM 1295 N N . SER A 1 166 ? 17.046 -20.254 -10.435 1.00 28.14 166 SER A N 1
ATOM 1296 C CA . SER A 1 166 ? 18.453 -20.419 -10.114 1.00 28.14 166 SER A CA 1
ATOM 1297 C C . SER A 1 166 ? 19.235 -20.243 -11.408 1.00 28.14 166 SER A C 1
ATOM 1299 O O . SER A 1 166 ? 19.369 -21.172 -12.204 1.00 28.14 166 SER A O 1
ATOM 1301 N N . SER A 1 167 ? 19.755 -19.039 -11.627 1.00 33.31 167 SER A N 1
ATOM 1302 C CA . SER A 1 167 ? 20.860 -18.824 -12.553 1.00 33.31 167 SER A CA 1
ATOM 1303 C C . SER A 1 167 ? 22.107 -19.497 -11.971 1.00 33.31 167 SER A C 1
ATOM 1305 O O . SER A 1 167 ? 22.926 -18.856 -11.313 1.00 33.31 167 SER A O 1
ATOM 1307 N N . ALA A 1 168 ? 22.233 -20.808 -12.166 1.00 25.94 168 ALA A N 1
ATOM 1308 C CA . ALA A 1 168 ? 23.469 -21.521 -11.892 1.00 25.94 168 ALA A CA 1
ATOM 1309 C C . ALA A 1 168 ? 24.448 -21.232 -13.039 1.00 25.94 168 ALA A C 1
ATOM 1311 O O . ALA A 1 168 ? 24.428 -21.875 -14.085 1.00 25.94 168 ALA A O 1
ATOM 1312 N N . LYS A 1 169 ? 25.299 -20.221 -12.844 1.00 37.31 169 LYS A N 1
ATOM 1313 C CA . LYS A 1 169 ? 26.591 -20.153 -13.529 1.00 37.31 169 LYS A CA 1
ATOM 1314 C C . LYS A 1 169 ? 27.524 -21.155 -12.845 1.00 37.31 169 LYS A C 1
ATOM 1316 O O . LYS A 1 169 ? 28.019 -20.859 -11.764 1.00 37.31 169 LYS A O 1
ATOM 1321 N N . SER A 1 170 ? 27.807 -22.286 -13.479 1.00 27.19 170 SER A N 1
ATOM 1322 C CA . SER A 1 170 ? 29.087 -22.994 -13.330 1.00 27.19 170 SER A CA 1
ATOM 1323 C C . SER A 1 170 ? 29.239 -24.044 -14.430 1.00 27.19 170 SER A C 1
ATOM 1325 O O . SER A 1 170 ? 28.269 -24.622 -14.908 1.00 27.19 170 SER A O 1
ATOM 1327 N N . GLY A 1 171 ? 30.473 -24.186 -14.911 1.00 30.84 171 GLY A N 1
ATOM 1328 C CA . GLY A 1 171 ? 30.813 -24.872 -16.150 1.00 30.84 171 GLY A CA 1
ATOM 1329 C C . GLY A 1 171 ? 30.667 -26.392 -16.110 1.00 30.84 171 GLY A C 1
ATOM 1330 O O . GLY A 1 171 ? 30.873 -27.026 -15.086 1.00 30.84 171 GLY A O 1
ATOM 1331 N N . GLN A 1 172 ? 30.459 -26.978 -17.283 1.00 27.47 172 GLN A N 1
ATOM 1332 C CA . GLN A 1 172 ? 31.564 -27.514 -18.076 1.00 27.47 172 GLN A CA 1
ATOM 1333 C C . GLN A 1 172 ? 31.205 -27.414 -19.559 1.00 27.47 172 GLN A C 1
ATOM 1335 O O . GLN A 1 172 ? 30.120 -27.786 -19.995 1.00 27.47 172 GLN A O 1
ATOM 1340 N N . ARG A 1 173 ? 32.129 -26.848 -20.334 1.00 33.41 173 ARG A N 1
ATOM 1341 C CA . ARG A 1 173 ? 32.068 -26.778 -21.789 1.00 33.41 173 ARG A CA 1
ATOM 1342 C C . ARG A 1 173 ? 32.547 -28.124 -22.321 1.00 33.41 173 ARG A C 1
ATOM 1344 O O . ARG A 1 173 ? 33.735 -28.287 -22.567 1.00 33.41 173 ARG A O 1
ATOM 1351 N N . THR A 1 174 ? 31.651 -29.082 -22.495 1.00 27.41 174 THR A N 1
ATOM 1352 C CA . THR A 1 174 ? 31.911 -30.212 -23.388 1.00 27.41 174 THR A CA 1
ATOM 1353 C C . THR A 1 174 ? 31.329 -29.866 -24.749 1.00 27.41 174 THR A C 1
ATOM 1355 O O . THR A 1 174 ? 30.118 -29.754 -24.920 1.00 27.41 174 THR A O 1
ATOM 1358 N N . LYS A 1 175 ? 32.217 -29.651 -25.731 1.00 29.47 175 LYS A N 1
ATOM 1359 C CA . LYS A 1 175 ? 31.859 -29.791 -27.144 1.00 29.47 175 LYS A CA 1
ATOM 1360 C C . LYS A 1 175 ? 31.357 -31.222 -27.305 1.00 29.47 175 LYS A C 1
ATOM 1362 O O . LYS A 1 175 ? 32.157 -32.152 -27.272 1.00 29.47 175 LYS A O 1
ATOM 1367 N N . ILE A 1 176 ? 30.050 -31.399 -27.412 1.00 34.66 176 ILE A N 1
ATOM 1368 C CA . ILE A 1 176 ? 29.498 -32.658 -27.888 1.00 34.66 176 ILE A CA 1
ATOM 1369 C C . ILE A 1 176 ? 29.400 -32.482 -29.398 1.00 34.66 176 ILE A C 1
ATOM 1371 O O . ILE A 1 176 ? 28.528 -31.766 -29.886 1.00 34.66 176 ILE A O 1
ATOM 1375 N N . ASP A 1 177 ? 30.374 -33.051 -30.112 1.00 28.97 177 ASP A N 1
ATOM 1376 C CA . ASP A 1 177 ? 30.329 -33.164 -31.567 1.00 28.97 177 ASP A CA 1
ATOM 1377 C C . ASP A 1 177 ? 29.050 -33.897 -31.978 1.00 28.97 177 ASP A C 1
ATOM 1379 O O . ASP A 1 177 ? 28.654 -34.900 -31.375 1.00 28.97 177 ASP A O 1
ATOM 1383 N N . SER A 1 178 ? 28.427 -33.402 -33.043 1.00 35.50 178 SER A N 1
ATOM 1384 C CA . SER A 1 178 ? 27.110 -33.780 -33.567 1.00 35.50 178 SER A CA 1
ATOM 1385 C C . SER A 1 178 ? 26.974 -35.240 -34.034 1.00 35.50 178 SER A C 1
ATOM 1387 O O . SER A 1 178 ? 25.973 -35.584 -34.652 1.00 35.50 178 SER A O 1
ATOM 1389 N N . ASN A 1 179 ? 27.956 -36.105 -33.761 1.00 32.41 179 ASN A N 1
ATOM 1390 C CA . ASN A 1 179 ? 28.021 -37.481 -34.258 1.00 32.41 179 ASN A CA 1
ATOM 1391 C C . ASN A 1 179 ? 28.060 -38.571 -33.173 1.00 32.41 179 ASN A C 1
ATOM 1393 O O . ASN A 1 179 ? 28.206 -39.746 -33.504 1.00 32.41 179 ASN A O 1
ATOM 1397 N N . SER A 1 180 ? 27.876 -38.231 -31.894 1.00 34.66 180 SER A N 1
ATOM 1398 C CA . SER A 1 180 ? 27.811 -39.225 -30.810 1.00 34.66 180 SER A CA 1
ATOM 1399 C C . SER A 1 180 ? 26.457 -39.232 -30.099 1.00 34.66 180 SER A C 1
ATOM 1401 O O . SER A 1 180 ? 26.371 -39.030 -28.891 1.00 34.66 180 SER A O 1
ATOM 1403 N N . ILE A 1 181 ? 25.383 -39.500 -30.842 1.00 37.94 181 ILE A N 1
ATOM 1404 C CA . ILE A 1 181 ? 24.109 -39.950 -30.264 1.00 37.94 181 ILE A CA 1
ATOM 1405 C C . ILE A 1 181 ? 23.734 -41.262 -30.956 1.00 37.94 181 ILE A C 1
ATOM 1407 O O . ILE A 1 181 ? 22.808 -41.344 -31.757 1.00 37.94 181 ILE A O 1
ATOM 1411 N N . ARG A 1 182 ? 24.506 -42.315 -30.673 1.00 33.78 182 ARG A N 1
ATOM 1412 C CA . ARG A 1 182 ? 24.023 -43.688 -30.822 1.00 33.78 182 ARG A CA 1
ATOM 1413 C C . ARG A 1 182 ? 23.683 -44.204 -29.429 1.00 33.78 182 ARG A C 1
ATOM 1415 O O . ARG A 1 182 ? 24.547 -44.268 -28.565 1.00 33.78 182 ARG A O 1
ATOM 1422 N N . SER A 1 183 ? 22.399 -44.520 -29.257 1.00 33.84 183 SER A N 1
ATOM 1423 C CA . SER A 1 183 ? 21.807 -45.323 -28.181 1.00 33.84 183 SER A CA 1
ATOM 1424 C C . SER A 1 183 ? 22.143 -44.912 -26.741 1.00 33.84 183 SER A C 1
ATOM 1426 O O . SER A 1 183 ? 23.075 -45.434 -26.138 1.00 33.84 183 SER A O 1
ATOM 1428 N N . ILE A 1 184 ? 21.278 -44.096 -26.133 1.00 34.84 184 ILE A N 1
ATOM 1429 C CA . ILE A 1 184 ? 21.012 -44.218 -24.694 1.00 34.84 184 ILE A CA 1
ATOM 1430 C C . ILE A 1 184 ? 19.828 -45.180 -24.568 1.00 34.84 184 ILE A C 1
ATOM 1432 O O . ILE A 1 184 ? 18.669 -44.777 -24.580 1.00 34.84 184 ILE A O 1
ATOM 1436 N N . THR A 1 185 ? 20.119 -46.478 -24.546 1.00 30.64 185 THR A N 1
ATOM 1437 C CA . THR A 1 185 ? 19.179 -47.491 -24.060 1.00 30.64 185 THR A CA 1
ATOM 1438 C C . THR A 1 185 ? 19.147 -47.400 -22.539 1.00 30.64 185 THR A C 1
ATOM 1440 O O . THR A 1 185 ? 20.141 -47.728 -21.889 1.00 30.64 185 THR A O 1
ATOM 1443 N N . CYS A 1 186 ? 18.028 -46.959 -21.968 1.00 28.91 186 CYS A N 1
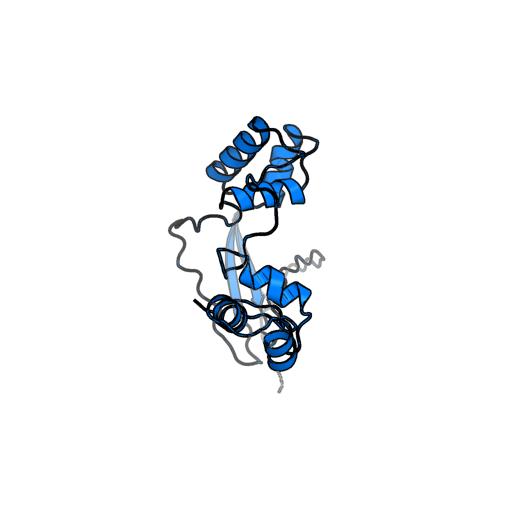ATOM 1444 C CA . CYS A 1 186 ? 17.749 -47.164 -20.549 1.00 28.91 186 CYS A CA 1
ATOM 1445 C C . CYS A 1 186 ? 17.467 -48.658 -20.333 1.00 28.91 186 CYS A C 1
ATOM 1447 O O . CYS A 1 186 ? 16.573 -49.203 -20.975 1.00 28.91 186 CYS A O 1
ATOM 1449 N N . ARG A 1 187 ? 18.252 -49.323 -19.478 1.00 28.75 187 ARG A N 1
ATOM 1450 C CA . ARG A 1 187 ? 17.821 -50.574 -18.838 1.00 28.75 187 ARG A CA 1
ATOM 1451 C C . ARG A 1 187 ? 16.869 -50.216 -17.698 1.00 28.75 187 ARG A C 1
ATOM 1453 O O . ARG A 1 187 ? 17.086 -49.185 -17.060 1.00 28.75 187 ARG A O 1
ATOM 1460 N N . ASP A 1 188 ? 15.850 -51.055 -17.531 1.00 34.25 188 ASP A N 1
ATOM 1461 C CA . ASP A 1 188 ? 14.814 -50.979 -16.491 1.00 34.25 188 ASP A CA 1
ATOM 1462 C C . ASP A 1 188 ? 15.380 -50.902 -15.064 1.00 34.25 188 ASP A C 1
ATOM 1464 O O . ASP A 1 188 ? 16.444 -51.520 -14.806 1.00 34.25 188 ASP A O 1
#

Sequence (188 aa):
MGQVLHGCATTTEAVRRAIQNSQESLRALAKRYGINQKTVAKWKMRKTVTDLPTGPKDAKSTVLSIEDEAIIVAFRKHTLLPLDDCLYALQATIPHLTRSSLHRCLQRHGISRLPDVEDGKPAKQKFKTYPIGFFHIDIAEVQTAEGKLYLYVAIKTLKGLPPTSSSAKSGQRTKIDSNSIRSITCRD